Protein AF-A0A2C9W7N6-F1 (afdb_monomer)

InterPro domains:
  IPR000581 Dihydroxy-acid/6-phosphogluconate dehydratase, N-terminal [PF00920] (1-87)
  IPR020558 Dihydroxy-acid/6-phosphogluconate dehydratase, conserved site [PS00887] (166-177)
  IPR037237 IlvD/EDD, N-terminal domain [SSF143975] (1-112)
  IPR042096 Dihydroxy-acid dehydratase, C-terminal [G3DSA:3.50.30.80] (113-161)
  IPR042096 Dihydroxy-acid dehydratase, C-terminal [G3DSA:3.50.30.80] (162-229)
  IPR050165 Dihydroxy-acid dehydratase IlvD/Edd [PTHR21000] (1-165)
  IPR056740 Dihydroxy-acid/6-phosphogluconate dehydratase, C-terminal [PF24877] (99-158)
  IPR056740 Dihydroxy-acid/6-phosphogluconate dehydratase, C-terminal [PF24877] (163-241)

Sequence (243 aa):
MALGGSTNAVLHLIAIARSVGLELTVEDFQKVSDKVPFLADLKPSGKYVMEDLHKIGGTPVILRYILELGFLDGDCLTVTGKTLAENVQNCPPLDEGEDIIRPLENPIKETGHIQILRGNLAPEGSVAKITGKEGLYFSGPTLIFEGEEAMIAAISENPMNFKDCAMLTDGRFSGGSHGFVVGHVCPEAQDGDPIGLVRNGDIIRIDVRNRRIDVEVAEQEMEERRKNWT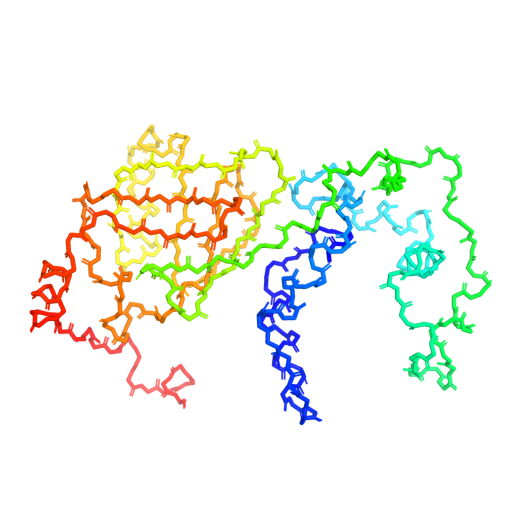PLPFKATSGVLYK

Solvent-accessible surface area (backbone atoms only — not comparable to full-atom values): 13960 Å² total; per-residue (Å²): 73,40,62,60,66,66,74,66,52,57,60,53,50,32,54,53,30,48,75,73,76,42,91,60,53,72,65,56,52,36,60,49,13,68,67,32,35,17,26,36,36,34,59,77,90,36,83,39,53,73,68,58,48,43,75,64,60,27,68,54,23,53,52,36,52,43,36,76,72,64,79,47,74,43,78,46,76,45,97,85,79,40,30,47,44,72,69,28,68,81,49,64,74,75,62,95,82,63,80,50,61,40,53,90,94,60,40,71,25,78,31,19,26,57,39,59,28,26,36,77,37,12,72,79,23,24,46,26,57,52,67,69,84,60,66,56,66,49,73,47,65,39,84,80,58,103,41,68,69,59,45,54,52,50,44,71,76,44,52,76,82,58,61,96,46,72,46,77,39,51,56,80,78,82,78,72,69,89,40,52,43,35,18,44,27,20,59,38,45,79,79,65,28,53,60,54,62,65,52,69,62,43,38,38,39,39,31,60,84,80,30,33,29,36,57,76,62,59,67,70,56,54,51,53,45,49,73,72,58,75,74,75,79,73,96,52,92,58,64,84,88,52,108

Organism: Manihot esculenta (NCBI:txid3983)

Nearest PDB structures (foldseek):
  5ze4-assembly1_A  TM=9.764E-01  e=5.977E-36  Arabidopsis thaliana
  5ym0-assembly1_A  TM=9.632E-01  e=5.977E-36  Arabidopsis thaliana
  8imu-assembly1_B  TM=9.708E-01  e=1.640E-35  Arabidopsis thaliana
  6ovt-assembly1_D  TM=9.277E-01  e=1.026E-24  Mycobacterium tuberculosis
  6ovt-assembly1_A  TM=9.157E-01  e=1.648E-23  Mycobacterium tuberculosis

Mean predicted aligned error: 4.11 Å

pLDDT: mean 94.13, std 5.93, range [56.28, 98.75]

Structure (mmCIF, N/CA/C/O backbone):
data_AF-A0A2C9W7N6-F1
#
_entry.id   AF-A0A2C9W7N6-F1
#
loop_
_atom_site.group_PDB
_atom_site.id
_atom_site.type_symbol
_atom_site.label_atom_id
_atom_site.label_alt_id
_atom_site.label_comp_id
_atom_site.label_asym_id
_atom_site.label_entity_id
_atom_site.label_seq_id
_atom_site.pdbx_PDB_ins_code
_atom_site.Cartn_x
_atom_site.Cartn_y
_atom_site.Cartn_z
_atom_site.occupancy
_atom_site.B_iso_or_equiv
_atom_site.auth_seq_id
_atom_site.auth_comp_id
_atom_site.auth_asym_id
_atom_site.auth_atom_id
_atom_site.pdbx_PDB_model_num
ATOM 1 N N . MET A 1 1 ? -6.645 1.372 6.725 1.00 95.62 1 MET A N 1
ATOM 2 C CA . MET A 1 1 ? -7.233 2.330 5.766 1.00 95.62 1 MET A CA 1
ATOM 3 C C . MET A 1 1 ? -7.513 3.664 6.441 1.00 95.62 1 MET A C 1
ATOM 5 O O . MET A 1 1 ? -6.730 4.576 6.220 1.00 95.62 1 MET A O 1
ATOM 9 N N . ALA A 1 2 ? -8.480 3.739 7.363 1.00 96.50 2 ALA A N 1
ATOM 10 C CA . ALA A 1 2 ? -8.862 4.971 8.072 1.00 96.50 2 ALA A CA 1
ATOM 11 C C . ALA A 1 2 ? -7.701 5.823 8.617 1.00 96.50 2 ALA A C 1
ATOM 13 O O . ALA A 1 2 ? -7.717 7.040 8.467 1.00 96.50 2 ALA A O 1
ATOM 14 N N . LEU A 1 3 ? -6.671 5.190 9.189 1.00 95.75 3 LEU A N 1
ATOM 15 C CA . LEU A 1 3 ? -5.548 5.890 9.824 1.00 95.75 3 LEU A CA 1
ATOM 16 C C . LEU A 1 3 ? -4.364 6.248 8.904 1.00 95.75 3 LEU A C 1
ATOM 18 O O . LEU A 1 3 ? -3.349 6.730 9.394 1.00 95.75 3 LEU A O 1
ATOM 22 N N . GLY A 1 4 ? -4.406 5.962 7.598 1.00 92.88 4 GLY A N 1
ATOM 23 C CA . GLY A 1 4 ? -3.277 6.327 6.722 1.00 92.88 4 GLY A CA 1
ATOM 24 C C . GLY A 1 4 ? -1.984 5.517 6.940 1.00 92.88 4 GLY A C 1
ATOM 25 O O . GLY A 1 4 ? -0.897 5.967 6.559 1.00 92.88 4 GLY A O 1
ATOM 26 N N . GLY A 1 5 ? -2.094 4.332 7.559 1.00 92.31 5 GLY A N 1
ATOM 27 C CA . GLY A 1 5 ? -0.974 3.494 8.016 1.00 92.31 5 GLY A CA 1
ATOM 28 C C . GLY A 1 5 ? 0.031 3.039 6.942 1.00 92.31 5 GLY A C 1
ATOM 29 O O . GLY A 1 5 ? -0.125 3.278 5.750 1.00 92.31 5 GLY A O 1
ATOM 30 N N . SER A 1 6 ? 1.107 2.375 7.359 1.00 92.62 6 SER A N 1
ATOM 31 C CA . SER A 1 6 ? 2.173 1.945 6.440 1.00 92.62 6 SER A CA 1
ATOM 32 C C . SER A 1 6 ? 1.716 0.867 5.445 1.00 92.62 6 SER A C 1
ATOM 34 O O . SER A 1 6 ? 0.940 -0.019 5.801 1.00 92.62 6 SER A O 1
ATOM 36 N N . THR A 1 7 ? 2.255 0.889 4.223 1.00 94.44 7 THR A N 1
ATOM 37 C CA . THR A 1 7 ? 2.086 -0.186 3.226 1.00 94.44 7 THR A CA 1
ATOM 38 C C . THR A 1 7 ? 2.689 -1.513 3.700 1.00 94.44 7 THR A C 1
ATOM 40 O O . THR A 1 7 ? 2.176 -2.572 3.346 1.00 94.44 7 THR A O 1
ATOM 43 N N . ASN A 1 8 ? 3.691 -1.481 4.592 1.00 94.06 8 ASN A N 1
ATOM 44 C CA . ASN A 1 8 ? 4.256 -2.681 5.228 1.00 94.06 8 ASN A CA 1
ATOM 45 C C . ASN A 1 8 ? 3.206 -3.501 6.001 1.00 94.06 8 ASN A C 1
ATOM 47 O O . ASN A 1 8 ? 3.382 -4.705 6.179 1.00 94.06 8 ASN A O 1
ATOM 51 N N . ALA A 1 9 ? 2.100 -2.884 6.435 1.00 96.31 9 ALA A N 1
ATOM 52 C CA . ALA A 1 9 ? 1.015 -3.605 7.095 1.00 96.31 9 ALA A CA 1
ATOM 53 C C . ALA A 1 9 ? 0.410 -4.697 6.198 1.00 96.31 9 ALA A C 1
ATOM 55 O O . ALA A 1 9 ? -0.021 -5.715 6.727 1.00 96.31 9 ALA A O 1
ATOM 56 N N . VAL A 1 10 ? 0.428 -4.525 4.868 1.00 97.38 10 VAL A N 1
ATOM 57 C CA . VAL A 1 10 ? -0.034 -5.548 3.915 1.00 97.38 10 VAL A CA 1
ATOM 58 C C . VAL A 1 10 ? 0.780 -6.832 4.081 1.00 97.38 10 VAL A C 1
ATOM 60 O O . VAL A 1 10 ? 0.210 -7.894 4.307 1.00 97.38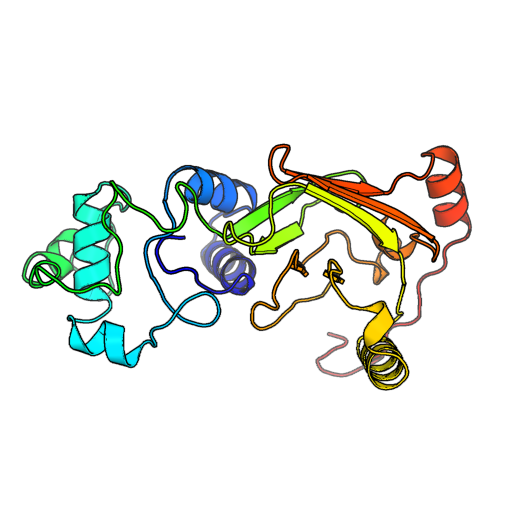 10 VAL A O 1
ATOM 63 N N . LEU A 1 11 ? 2.113 -6.728 4.079 1.00 96.88 11 LEU A N 1
ATOM 64 C CA . LEU A 1 11 ? 3.009 -7.878 4.246 1.00 96.88 11 LEU A CA 1
ATOM 65 C C . LEU A 1 11 ? 2.806 -8.563 5.599 1.00 96.88 11 LEU A C 1
ATOM 67 O O . LEU A 1 11 ? 2.657 -9.781 5.675 1.00 96.88 11 LEU A O 1
ATOM 71 N N . HIS A 1 12 ? 2.784 -7.774 6.676 1.00 98.25 12 HIS A N 1
ATOM 72 C CA . HIS A 1 12 ? 2.688 -8.317 8.028 1.00 98.25 12 HIS A CA 1
ATOM 73 C C . HIS A 1 12 ? 1.347 -9.002 8.286 1.00 98.25 12 HIS A C 1
ATOM 75 O O . HIS A 1 12 ? 1.322 -10.076 8.878 1.00 98.25 12 HIS A O 1
ATOM 81 N N . LEU A 1 13 ? 0.239 -8.422 7.827 1.00 98.50 13 LEU A N 1
ATOM 82 C CA . LEU A 1 13 ? -1.087 -9.001 8.035 1.00 98.50 13 LEU A CA 1
ATOM 83 C C . LEU A 1 13 ? -1.306 -10.261 7.191 1.00 98.50 13 LEU A C 1
ATOM 85 O O . LEU A 1 13 ? -1.904 -11.206 7.696 1.00 98.50 13 LEU A O 1
ATOM 89 N N . ILE A 1 14 ? -0.768 -10.328 5.966 1.00 98.31 14 ILE A N 1
ATOM 90 C CA . ILE A 1 14 ? -0.761 -11.574 5.180 1.00 98.31 14 ILE A CA 1
ATOM 91 C C . ILE A 1 14 ? 0.043 -12.653 5.919 1.00 98.31 14 ILE A C 1
ATOM 93 O O . ILE A 1 14 ? -0.444 -13.767 6.098 1.00 98.31 14 ILE A O 1
ATOM 97 N N . ALA A 1 15 ? 1.241 -12.325 6.417 1.00 98.44 15 ALA A N 1
ATOM 98 C CA . ALA A 1 15 ? 2.063 -13.269 7.175 1.00 98.44 15 ALA A CA 1
ATOM 99 C C . ALA A 1 15 ? 1.373 -13.759 8.465 1.00 98.44 15 ALA A C 1
ATOM 101 O O . ALA A 1 15 ? 1.430 -14.948 8.778 1.00 98.44 15 ALA A O 1
ATOM 102 N N . ILE A 1 16 ? 0.686 -12.867 9.190 1.00 98.75 16 ILE A N 1
ATOM 103 C CA . ILE A 1 16 ? -0.105 -13.216 10.381 1.00 98.75 16 ILE A CA 1
ATOM 104 C C . ILE A 1 16 ? -1.278 -14.126 10.009 1.00 98.75 16 ILE A C 1
ATOM 106 O O . ILE A 1 16 ? -1.468 -15.145 10.661 1.00 98.75 16 ILE A O 1
ATOM 110 N N . ALA A 1 17 ? -2.043 -13.809 8.960 1.00 98.62 17 ALA A N 1
ATOM 111 C CA . ALA A 1 17 ? -3.152 -14.656 8.520 1.00 98.62 17 ALA A CA 1
ATOM 112 C C . ALA A 1 17 ? -2.662 -16.072 8.178 1.00 98.62 17 ALA A C 1
ATOM 114 O O . ALA A 1 17 ? -3.201 -17.062 8.675 1.00 98.62 17 ALA A O 1
ATOM 115 N N . ARG A 1 18 ? -1.561 -16.169 7.423 1.00 98.38 18 ARG A N 1
ATOM 116 C CA . ARG A 1 18 ? -0.945 -17.449 7.055 1.00 98.38 18 ARG A CA 1
ATOM 117 C C . ARG A 1 18 ? -0.463 -18.245 8.267 1.00 98.38 18 ARG A C 1
ATOM 119 O O . ARG A 1 18 ? -0.616 -19.464 8.268 1.00 98.38 18 ARG A O 1
ATOM 126 N N . SER A 1 19 ? 0.083 -17.592 9.296 1.00 98.69 19 SER A N 1
ATOM 127 C CA . SER A 1 19 ? 0.586 -18.285 10.494 1.00 98.69 19 SER A CA 1
ATOM 128 C C . SER A 1 19 ? -0.518 -18.945 11.325 1.00 98.69 19 SER A C 1
ATOM 130 O O . SER A 1 19 ? -0.245 -19.906 12.042 1.00 98.69 19 SER A O 1
ATOM 132 N N . VAL A 1 20 ? -1.763 -18.481 11.182 1.00 98.44 20 VAL A N 1
ATOM 133 C CA . VAL A 1 20 ? -2.950 -19.064 11.825 1.00 98.44 20 VAL A CA 1
ATOM 134 C C . VAL A 1 20 ? -3.830 -19.865 10.855 1.00 98.44 20 VAL A C 1
ATOM 136 O O . VAL A 1 20 ? -4.962 -20.204 11.187 1.00 98.44 20 VAL A O 1
ATOM 139 N N . GLY A 1 21 ? -3.319 -20.189 9.661 1.00 98.31 21 GLY A N 1
ATOM 140 C CA . GLY A 1 21 ? -4.020 -21.020 8.676 1.00 98.31 21 GLY A CA 1
ATOM 141 C C . GLY A 1 21 ? -5.157 -20.317 7.929 1.00 98.31 21 GLY A C 1
ATOM 142 O O . GLY A 1 21 ? -5.994 -20.993 7.336 1.00 98.31 21 GLY A O 1
ATOM 143 N N . LEU A 1 22 ? -5.194 -18.983 7.946 1.00 98.56 22 LEU A N 1
ATOM 144 C CA . LEU A 1 22 ? -6.150 -18.178 7.191 1.00 98.56 22 LEU A CA 1
ATOM 145 C C . LEU A 1 22 ? -5.537 -17.675 5.881 1.00 98.56 22 LEU A C 1
ATOM 147 O O . LEU A 1 22 ? -4.333 -17.423 5.771 1.00 98.56 22 LEU A O 1
ATOM 151 N N . GLU A 1 23 ? -6.393 -17.504 4.881 1.00 98.38 23 GLU A N 1
ATOM 152 C CA . GLU A 1 23 ? -6.037 -16.851 3.629 1.00 98.38 23 GLU A CA 1
ATOM 153 C C . GLU A 1 23 ? -6.399 -15.367 3.705 1.00 98.38 23 GLU A C 1
ATOM 155 O O . GLU A 1 23 ? -7.521 -15.001 4.052 1.00 98.38 23 GLU A O 1
ATOM 160 N N . LEU A 1 24 ? -5.425 -14.516 3.394 1.00 98.50 24 LEU A N 1
ATOM 161 C CA . LEU A 1 24 ? -5.606 -13.083 3.220 1.00 98.5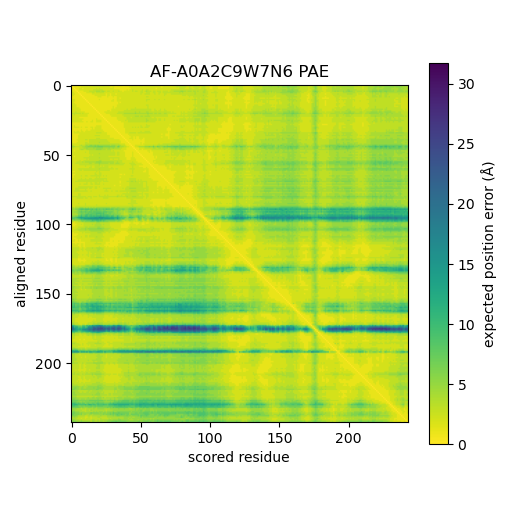0 24 LEU A CA 1
ATOM 162 C C . LEU A 1 24 ? -4.775 -12.670 2.010 1.00 98.50 24 LEU A C 1
ATOM 164 O O . LEU A 1 24 ? -3.567 -12.906 1.980 1.00 98.50 24 LEU A O 1
ATOM 168 N N . THR A 1 25 ? -5.420 -12.079 1.012 1.00 97.62 25 THR A N 1
ATOM 169 C CA . THR A 1 25 ? -4.790 -11.717 -0.262 1.00 97.62 25 THR A CA 1
ATOM 170 C C . THR A 1 25 ? -4.673 -10.205 -0.406 1.00 97.62 25 THR A C 1
ATOM 172 O O . THR A 1 25 ? -5.376 -9.451 0.266 1.00 97.62 25 THR A O 1
ATOM 175 N N . VAL A 1 26 ? -3.829 -9.734 -1.331 1.00 96.62 26 VAL A N 1
ATOM 176 C CA . VAL A 1 26 ? -3.771 -8.303 -1.685 1.00 96.62 26 VAL A CA 1
ATOM 177 C C . VAL A 1 26 ? -5.130 -7.772 -2.159 1.00 96.62 26 VAL A C 1
ATOM 179 O O . VAL A 1 26 ? -5.488 -6.639 -1.847 1.00 96.62 26 VAL A O 1
ATOM 182 N N . GLU A 1 27 ? -5.947 -8.603 -2.810 1.00 96.62 27 GLU A N 1
ATOM 183 C CA . GLU A 1 27 ? -7.292 -8.215 -3.251 1.00 96.62 27 GLU A CA 1
ATOM 184 C C . GLU A 1 27 ? -8.225 -7.915 -2.074 1.00 96.62 27 GLU A C 1
ATOM 186 O O . GLU A 1 27 ? -9.081 -7.037 -2.167 1.00 96.62 27 GLU A O 1
ATOM 191 N N . ASP A 1 28 ? -8.048 -8.585 -0.935 1.00 98.25 28 ASP A N 1
ATOM 192 C CA . ASP A 1 28 ? -8.839 -8.297 0.262 1.00 98.25 28 ASP A CA 1
ATOM 193 C C . ASP A 1 28 ? -8.495 -6.921 0.842 1.00 98.25 28 ASP A C 1
ATOM 195 O O . ASP A 1 28 ? -9.393 -6.186 1.258 1.00 98.25 28 ASP A O 1
ATOM 199 N N . PHE A 1 29 ? -7.226 -6.498 0.762 1.00 98.19 29 PHE A N 1
ATOM 200 C CA . PHE A 1 29 ? -6.848 -5.120 1.093 1.00 98.19 29 PHE A CA 1
ATOM 201 C C . PHE A 1 29 ? -7.500 -4.119 0.153 1.00 98.19 29 PHE A C 1
ATOM 203 O O . PHE A 1 29 ? -7.986 -3.096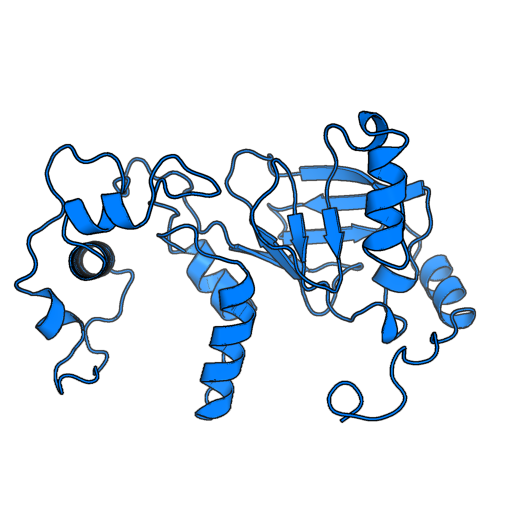 0.629 1.00 98.19 29 PHE A O 1
ATOM 210 N N . GLN A 1 30 ? -7.544 -4.397 -1.152 1.00 98.00 30 GLN A N 1
ATOM 211 C CA . GLN A 1 30 ? -8.196 -3.499 -2.100 1.00 98.00 30 GLN A CA 1
ATOM 212 C C . GLN A 1 30 ? -9.700 -3.389 -1.822 1.00 98.00 30 GLN A C 1
ATOM 214 O O . GLN A 1 30 ? -10.209 -2.277 -1.726 1.00 98.00 30 GLN A O 1
ATOM 219 N N . LYS A 1 31 ? -10.397 -4.510 -1.583 1.00 98.06 31 LYS A N 1
ATOM 220 C CA . LYS A 1 31 ? -11.830 -4.515 -1.224 1.00 98.06 31 LYS A CA 1
ATOM 221 C C . LYS A 1 31 ? -12.120 -3.679 0.023 1.00 98.06 31 LYS A C 1
ATOM 223 O O . LYS A 1 31 ? -13.148 -3.008 0.082 1.00 98.06 31 LYS A O 1
ATOM 228 N N . VAL A 1 32 ? -11.251 -3.740 1.034 1.00 98.31 32 VAL A N 1
ATOM 229 C CA . VAL A 1 32 ? -11.389 -2.928 2.254 1.00 98.31 32 VAL A CA 1
ATOM 230 C C . VAL A 1 32 ? -11.011 -1.469 1.985 1.00 98.31 32 VAL A C 1
ATOM 232 O O . VAL A 1 32 ? -11.673 -0.569 2.493 1.00 98.31 32 VAL A O 1
ATOM 235 N N . SER A 1 33 ? -9.987 -1.214 1.168 1.00 97.75 33 SER A N 1
ATOM 236 C CA . SER A 1 33 ? -9.580 0.138 0.764 1.00 97.75 33 SER A CA 1
ATOM 237 C C . SER A 1 33 ? -10.688 0.862 0.004 1.00 97.75 33 SER A C 1
ATOM 239 O O . SER A 1 33 ? -10.973 2.013 0.308 1.00 97.75 33 SER A O 1
ATOM 241 N N . ASP A 1 34 ? -11.379 0.179 -0.909 1.00 97.12 34 ASP A N 1
ATOM 242 C CA . ASP A 1 34 ? -12.482 0.745 -1.696 1.00 97.12 34 ASP A CA 1
ATOM 243 C C . ASP A 1 34 ? -13.679 1.166 -0.820 1.00 97.12 34 ASP A C 1
ATOM 245 O O . ASP A 1 34 ? -14.448 2.039 -1.209 1.00 97.12 34 ASP A O 1
ATOM 249 N N . LYS A 1 35 ? -13.840 0.556 0.363 1.00 97.38 35 LYS A N 1
ATOM 250 C CA . LYS A 1 35 ? -14.972 0.796 1.274 1.00 97.38 35 LYS A CA 1
ATOM 251 C C . LYS A 1 35 ? -14.660 1.761 2.409 1.00 97.38 35 LYS A C 1
ATOM 253 O O . LYS A 1 35 ? -15.561 2.446 2.876 1.00 97.38 35 LYS A O 1
ATOM 258 N N . VAL A 1 36 ? -13.425 1.754 2.909 1.00 97.88 36 VAL A N 1
ATOM 259 C CA . VAL A 1 36 ? -13.059 2.478 4.129 1.00 97.88 36 VAL A CA 1
ATOM 260 C C . VAL A 1 36 ? -12.319 3.764 3.759 1.00 97.88 36 VAL A C 1
ATOM 262 O O . VAL A 1 36 ? -11.174 3.673 3.303 1.00 97.88 36 VAL A O 1
ATOM 265 N N . PRO A 1 37 ? -12.907 4.948 4.000 1.00 96.94 37 PRO A N 1
ATOM 266 C CA . PRO A 1 37 ? -12.269 6.223 3.692 1.00 96.94 37 PRO A CA 1
ATOM 267 C C . PRO A 1 37 ? -11.000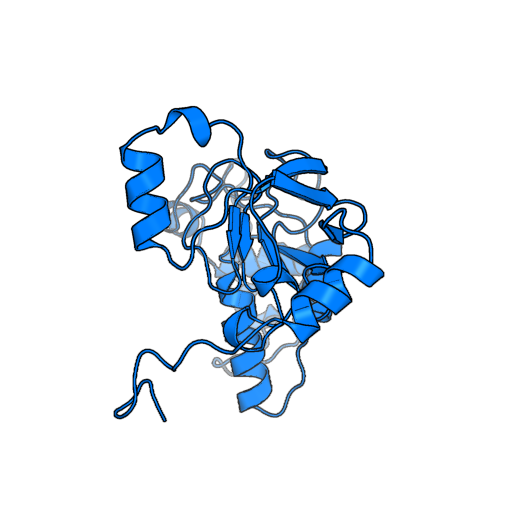 6.437 4.516 1.00 96.94 37 PRO A C 1
ATOM 269 O O . PRO A 1 37 ? -10.814 5.864 5.593 1.00 96.94 37 PRO A O 1
ATOM 272 N N . PHE A 1 38 ? -10.113 7.293 4.018 1.00 96.19 38 PHE A N 1
ATOM 273 C CA . PHE A 1 38 ? -8.963 7.786 4.765 1.00 96.19 38 PHE A CA 1
ATOM 274 C C . PHE A 1 38 ? -9.371 9.028 5.569 1.00 96.19 38 PHE A C 1
ATOM 276 O O . PHE A 1 38 ? -9.716 10.061 4.994 1.00 96.19 38 PHE A O 1
ATOM 283 N N . LEU A 1 39 ? -9.336 8.920 6.900 1.00 95.81 39 LEU A N 1
ATOM 284 C CA . LEU A 1 39 ? -9.913 9.910 7.815 1.00 95.81 39 LEU A CA 1
ATOM 285 C C . LEU A 1 39 ? -8.864 10.647 8.652 1.00 95.81 39 LEU A C 1
ATOM 287 O O . LEU A 1 39 ? -9.060 11.813 8.971 1.00 95.81 39 LEU A O 1
ATOM 291 N N . ALA A 1 40 ? -7.764 9.990 9.024 1.00 95.38 40 ALA A N 1
ATOM 292 C CA . ALA A 1 40 ? -6.839 10.549 10.007 1.00 95.38 40 ALA A CA 1
ATOM 293 C C . ALA A 1 40 ? -5.754 11.441 9.390 1.00 95.38 40 ALA A C 1
ATOM 295 O O . ALA A 1 40 ? -4.959 10.988 8.564 1.00 95.38 40 ALA A O 1
ATOM 296 N N . ASP A 1 41 ? -5.637 12.677 9.868 1.00 94.75 41 ASP A N 1
ATOM 297 C CA . ASP A 1 41 ? -4.604 13.635 9.467 1.00 94.75 41 ASP A CA 1
ATOM 298 C C . ASP A 1 41 ? -3.277 13.384 10.211 1.00 94.75 41 ASP A C 1
ATOM 300 O O . ASP A 1 41 ? -2.731 14.244 10.902 1.00 94.75 41 ASP A O 1
ATOM 304 N N . LEU A 1 42 ? -2.749 12.163 10.084 1.00 93.50 42 LEU A N 1
ATOM 305 C CA . LEU A 1 42 ? -1.526 11.713 10.751 1.00 93.50 42 LEU A CA 1
ATOM 306 C C . LEU A 1 42 ? -0.319 11.698 9.806 1.00 93.50 42 LEU A C 1
ATOM 308 O O . LEU A 1 42 ? -0.405 11.355 8.618 1.00 93.50 42 LEU A O 1
ATOM 312 N N . LYS A 1 43 ? 0.854 12.020 10.355 1.00 91.56 43 LYS A N 1
ATOM 313 C CA . LYS A 1 43 ? 2.145 11.874 9.672 1.00 91.56 43 LYS A CA 1
ATOM 314 C C . LYS A 1 43 ? 2.371 10.427 9.198 1.00 91.56 43 LYS A C 1
ATOM 316 O O . LYS A 1 43 ? 1.942 9.484 9.861 1.00 91.56 43 LYS A O 1
ATOM 321 N N . PRO A 1 44 ? 3.078 10.221 8.066 1.00 87.81 44 PRO A N 1
ATOM 322 C CA . PRO A 1 44 ? 3.861 11.216 7.318 1.00 87.81 44 PRO A CA 1
ATOM 323 C C . PRO A 1 44 ? 3.063 12.058 6.308 1.00 87.81 44 PRO A C 1
ATOM 325 O O . PRO A 1 44 ? 3.578 13.050 5.816 1.00 87.81 44 PRO A O 1
ATOM 328 N N . SER A 1 45 ? 1.826 11.675 5.984 1.00 83.19 45 SER A N 1
ATOM 329 C CA . SER A 1 45 ? 0.995 12.352 4.971 1.00 83.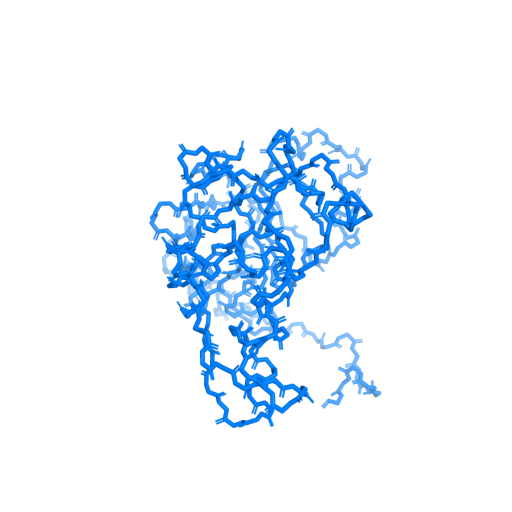19 45 SER A CA 1
ATOM 330 C C . SER A 1 45 ? 0.226 13.565 5.504 1.00 83.19 45 SER A C 1
ATOM 332 O O . SER A 1 45 ? -0.169 14.440 4.722 1.00 83.19 45 SER A O 1
ATOM 334 N N . GLY A 1 46 ? -0.003 13.570 6.815 1.00 89.06 46 GLY A N 1
ATOM 335 C CA . GLY A 1 46 ? -0.769 14.564 7.544 1.00 89.06 46 GLY A CA 1
ATOM 336 C C . GLY A 1 46 ? 0.041 15.371 8.556 1.00 89.06 46 GLY A C 1
ATOM 337 O O . GLY A 1 46 ? 1.275 15.337 8.566 1.00 89.06 46 GLY A O 1
ATOM 338 N N . LYS A 1 47 ? -0.671 16.108 9.407 1.00 93.69 47 LYS A N 1
ATOM 339 C CA . LYS A 1 47 ? -0.112 17.071 10.367 1.00 93.69 47 LYS A CA 1
ATOM 340 C C . LYS A 1 47 ? 0.267 16.448 11.716 1.00 93.69 47 LYS A C 1
ATOM 342 O O . LYS A 1 47 ? 1.349 16.745 12.232 1.00 93.69 47 LYS A O 1
ATOM 347 N N . TYR A 1 48 ? -0.603 15.607 12.269 1.00 96.31 48 TYR A N 1
ATOM 348 C CA . TYR A 1 48 ? -0.562 15.148 13.661 1.00 96.31 48 TYR A CA 1
ATOM 349 C C . TYR A 1 48 ? 0.300 13.901 13.874 1.00 96.31 48 TYR A C 1
ATOM 351 O O . TYR A 1 48 ? 0.677 13.199 12.929 1.00 96.31 48 TYR A O 1
ATOM 359 N N . VAL A 1 49 ? 0.629 13.615 15.134 1.00 96.56 49 VAL A N 1
ATOM 360 C CA . VAL A 1 49 ? 1.361 12.411 15.555 1.00 96.56 49 VAL A CA 1
ATOM 361 C C . VAL A 1 49 ? 0.528 11.545 16.502 1.00 96.56 49 VAL A C 1
ATOM 363 O O . VAL A 1 49 ? -0.536 11.936 16.971 1.00 96.56 49 VAL A O 1
ATOM 366 N N . MET A 1 50 ? 1.019 10.340 16.806 1.00 97.19 50 MET A N 1
ATOM 367 C CA . MET A 1 50 ? 0.312 9.389 17.676 1.00 97.19 50 MET A CA 1
ATOM 368 C C . MET A 1 50 ? 0.055 9.938 19.091 1.00 97.19 50 MET A C 1
ATOM 370 O O . MET A 1 50 ? -0.920 9.552 19.727 1.00 97.19 50 MET A O 1
ATOM 374 N N . GLU A 1 51 ? 0.902 10.848 19.582 1.00 97.38 51 GLU A N 1
ATOM 375 C CA . GLU A 1 51 ? 0.680 11.529 20.863 1.00 97.38 51 GLU A CA 1
ATOM 376 C C . GLU A 1 51 ? -0.585 12.399 20.836 1.00 97.38 51 GLU A C 1
ATOM 378 O O . GLU A 1 51 ? -1.343 12.411 21.802 1.00 97.38 51 GLU A O 1
ATOM 383 N N . ASP A 1 52 ? -0.852 13.084 19.724 1.00 96.06 52 ASP A N 1
ATOM 384 C CA . ASP A 1 52 ? -2.058 13.898 19.568 1.00 96.06 52 ASP A CA 1
ATOM 385 C C . ASP A 1 52 ? -3.302 13.002 19.528 1.00 96.06 52 ASP A C 1
ATOM 387 O O . ASP A 1 52 ? -4.279 13.264 20.226 1.00 96.06 52 ASP A O 1
ATOM 391 N N . LEU A 1 53 ? -3.218 11.871 18.814 1.00 94.81 53 LEU A N 1
ATOM 392 C CA . LEU A 1 53 ? -4.268 10.848 18.813 1.00 94.81 53 LEU A CA 1
ATOM 393 C C . LEU A 1 53 ? -4.506 10.272 20.219 1.00 94.81 53 LEU A C 1
ATOM 395 O O . LEU A 1 53 ? -5.638 9.976 20.591 1.00 94.81 53 LEU A O 1
ATOM 399 N N . HIS A 1 54 ? -3.454 10.118 21.025 1.00 95.38 54 HIS A N 1
ATOM 400 C CA . HIS A 1 54 ? -3.585 9.688 22.415 1.00 95.38 54 HIS A CA 1
ATOM 401 C C . HIS A 1 54 ? -4.318 10.724 23.280 1.00 95.38 54 HIS A C 1
ATOM 403 O O . HIS A 1 54 ? -5.154 10.336 24.095 1.00 95.38 54 HIS A O 1
ATOM 409 N N . LYS A 1 55 ? -4.054 12.023 23.079 1.00 94.38 55 LYS A N 1
ATOM 410 C CA . LYS A 1 55 ? -4.698 13.118 23.827 1.00 94.38 55 LYS A CA 1
ATOM 411 C C . LYS A 1 55 ? -6.212 13.185 23.610 1.00 94.38 55 LYS A C 1
ATOM 413 O O . LYS A 1 55 ? -6.910 13.547 24.547 1.00 94.38 55 LYS A O 1
ATOM 418 N N . ILE A 1 56 ? -6.705 12.770 22.441 1.00 93.06 56 ILE A N 1
ATOM 419 C CA . ILE A 1 56 ? -8.147 12.684 22.128 1.00 93.06 56 ILE A CA 1
ATOM 420 C C . ILE A 1 56 ? -8.773 11.316 22.481 1.00 93.06 56 ILE A C 1
ATOM 422 O O . ILE A 1 56 ? -9.815 10.938 21.956 1.00 93.06 56 ILE A O 1
ATOM 426 N N . GLY A 1 57 ? -8.117 10.526 23.341 1.00 92.44 57 GLY A N 1
ATOM 427 C CA . GLY A 1 57 ? -8.644 9.253 23.855 1.00 92.44 57 GLY A CA 1
ATOM 428 C C . GLY A 1 57 ? -8.035 7.986 23.244 1.00 92.44 57 GLY A C 1
ATOM 429 O O . GLY A 1 57 ? -8.341 6.873 23.681 1.00 92.44 57 GLY A O 1
ATOM 430 N N . GLY A 1 58 ? -7.107 8.119 22.296 1.00 94.62 58 GLY A N 1
ATOM 431 C CA . GLY A 1 58 ? -6.315 7.003 21.791 1.00 94.62 58 GLY A CA 1
ATOM 432 C C . GLY A 1 58 ? -7.061 6.065 20.840 1.00 94.62 58 GLY A C 1
ATOM 433 O O . GLY A 1 58 ? -8.191 6.301 20.418 1.00 94.62 58 GLY A O 1
ATOM 434 N N . THR A 1 59 ? -6.417 4.943 20.512 1.00 96.31 59 THR A N 1
ATOM 435 C CA . THR A 1 59 ? -6.960 3.923 19.600 1.00 96.31 59 THR A CA 1
ATOM 436 C C . THR A 1 59 ? -8.374 3.431 19.955 1.00 96.31 59 THR A C 1
ATOM 438 O O . THR A 1 59 ? -9.146 3.220 19.022 1.00 96.31 59 THR A O 1
ATOM 441 N N . PRO A 1 60 ? -8.768 3.246 21.234 1.00 96.06 60 PRO A N 1
ATOM 442 C CA . PRO A 1 60 ? -10.117 2.777 21.559 1.00 96.06 60 PRO A CA 1
ATOM 443 C C . PRO A 1 60 ? -11.238 3.700 21.064 1.00 96.06 60 PRO A C 1
ATOM 445 O O . PRO A 1 60 ? -12.238 3.201 20.553 1.00 96.06 60 PRO A O 1
ATOM 448 N N . VAL A 1 61 ? -11.053 5.023 21.137 1.00 94.50 61 VAL A N 1
ATOM 449 C CA . VAL A 1 61 ? -12.026 6.005 20.620 1.00 94.50 61 VAL A CA 1
ATOM 450 C C . VAL A 1 61 ? -12.144 5.901 19.098 1.00 94.50 61 VAL A C 1
ATOM 452 O O . VAL A 1 61 ? -13.246 5.898 18.556 1.00 94.50 61 VAL A O 1
ATOM 455 N N . ILE A 1 62 ? -11.021 5.696 18.404 1.00 94.56 62 ILE A N 1
ATOM 456 C CA . ILE A 1 62 ? -11.016 5.482 16.950 1.00 94.56 62 ILE A CA 1
ATOM 457 C C . ILE A 1 62 ? -11.757 4.199 16.572 1.00 94.56 62 ILE A C 1
ATOM 459 O O . ILE A 1 62 ? -12.553 4.192 15.637 1.00 94.56 62 ILE A O 1
ATOM 463 N N . LEU A 1 63 ? -11.494 3.101 17.284 1.00 96.56 63 LEU A N 1
ATOM 464 C CA . LEU A 1 63 ? -12.164 1.825 17.037 1.00 96.56 63 LEU A CA 1
ATOM 465 C C . LEU A 1 63 ? -13.669 1.939 17.277 1.00 96.56 63 LEU A C 1
ATOM 467 O O . LEU A 1 63 ? -14.436 1.433 16.462 1.00 96.56 63 LEU A O 1
ATOM 471 N N . ARG A 1 64 ? -14.083 2.642 18.341 1.00 95.94 64 ARG A N 1
ATOM 472 C CA . ARG A 1 64 ? -15.490 2.957 18.601 1.00 95.94 64 ARG A CA 1
ATOM 473 C C . ARG A 1 64 ? -16.111 3.706 17.423 1.00 95.94 64 ARG A C 1
ATOM 475 O O . ARG A 1 64 ? -17.126 3.265 16.902 1.00 95.94 64 ARG A O 1
ATOM 482 N N . TYR A 1 65 ? -15.474 4.784 16.973 1.00 95.12 65 TYR A N 1
ATOM 483 C CA . TYR A 1 65 ? -15.989 5.606 15.881 1.00 95.12 65 TYR A CA 1
ATOM 484 C C . TYR A 1 65 ? -16.126 4.821 14.568 1.00 95.12 65 TYR A C 1
ATOM 486 O O . TYR A 1 65 ? -17.177 4.823 13.937 1.00 95.12 65 TYR A O 1
ATOM 494 N N . ILE A 1 66 ? -15.091 4.074 14.172 1.00 95.62 66 ILE A N 1
ATOM 495 C CA . ILE A 1 66 ? -15.120 3.264 12.943 1.00 95.62 66 ILE A CA 1
ATOM 496 C C . ILE A 1 66 ? -16.171 2.139 13.040 1.00 95.62 66 ILE A C 1
ATOM 498 O O . ILE A 1 66 ? -16.791 1.790 12.032 1.00 95.62 66 ILE A O 1
ATOM 502 N N . LEU A 1 67 ? -16.388 1.580 14.237 1.00 96.50 67 LEU A N 1
ATOM 503 C CA . LEU A 1 67 ? -17.445 0.603 14.496 1.00 96.50 67 LEU A CA 1
ATOM 504 C C . LEU A 1 67 ? -18.843 1.226 14.358 1.00 96.50 67 LEU A C 1
ATOM 506 O O . LEU A 1 67 ? -19.694 0.634 13.702 1.00 96.50 67 LEU A O 1
ATOM 510 N N . GLU A 1 68 ? -19.072 2.422 14.909 1.00 94.94 68 GLU A N 1
ATOM 511 C CA . GLU A 1 68 ? -20.338 3.166 14.774 1.00 94.94 68 GLU A CA 1
ATOM 512 C C . GLU A 1 68 ? -20.652 3.519 13.309 1.00 94.94 68 GLU A C 1
ATOM 514 O O . GLU A 1 68 ? -21.813 3.504 12.906 1.00 94.94 68 GLU A O 1
ATOM 519 N N . LEU A 1 69 ? -19.621 3.752 12.487 1.00 94.75 69 LEU A N 1
ATOM 520 C CA . LEU A 1 69 ? -19.753 3.930 11.035 1.00 94.75 69 LEU A CA 1
ATOM 521 C C . LEU A 1 69 ? -20.018 2.619 10.264 1.00 94.75 69 LEU A C 1
ATOM 523 O O . LEU A 1 69 ? -20.249 2.656 9.057 1.00 94.75 69 LEU A O 1
ATOM 527 N N . GLY A 1 70 ? -19.973 1.459 10.927 1.00 96.62 70 GLY A N 1
ATOM 528 C CA . GLY A 1 70 ? -20.251 0.155 10.318 1.00 96.62 70 GLY A CA 1
ATOM 529 C C . GLY A 1 70 ? -19.093 -0.447 9.514 1.00 96.62 70 GLY A C 1
ATOM 530 O O . GLY A 1 70 ? -19.314 -1.342 8.700 1.00 96.62 70 GLY A O 1
ATOM 531 N N . PHE A 1 71 ? -17.856 0.019 9.718 1.00 96.94 71 PHE A N 1
ATOM 532 C CA . PHE A 1 71 ? -16.674 -0.489 9.001 1.00 96.94 71 PHE A CA 1
ATOM 533 C C . PHE A 1 71 ? -15.905 -1.589 9.749 1.00 96.94 71 PHE A C 1
ATOM 535 O O . PHE A 1 71 ? -14.926 -2.119 9.219 1.00 96.94 71 PHE A O 1
ATOM 542 N N . LEU A 1 72 ? -16.315 -1.924 10.973 1.00 97.06 72 LEU A N 1
ATOM 543 C CA . LEU A 1 72 ? -15.733 -2.994 11.782 1.00 97.06 72 LEU A CA 1
ATOM 544 C C . LEU A 1 72 ? -16.809 -3.994 12.193 1.00 97.06 72 LEU A C 1
ATOM 546 O O . LEU A 1 72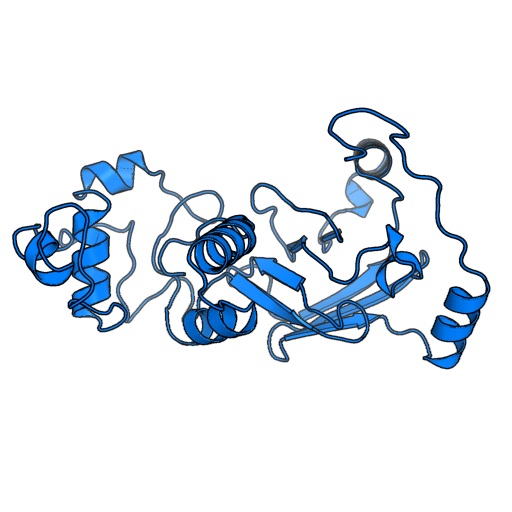 ? -17.961 -3.627 12.404 1.00 97.06 72 LEU A O 1
ATOM 550 N N . ASP A 1 73 ? -16.402 -5.251 12.341 1.00 97.94 73 ASP A N 1
ATOM 551 C CA . ASP A 1 73 ? -17.232 -6.290 12.936 1.00 97.94 73 ASP A CA 1
ATOM 552 C C . ASP A 1 73 ? -17.054 -6.261 14.463 1.00 97.94 73 ASP A C 1
ATOM 554 O O . ASP A 1 73 ? -15.976 -6.552 14.995 1.00 97.94 73 ASP A O 1
ATOM 558 N N . GLY A 1 74 ? -18.114 -5.854 15.161 1.00 98.12 74 GLY A N 1
ATOM 559 C CA . GLY A 1 74 ? -18.129 -5.713 16.613 1.00 98.12 74 GLY A CA 1
ATOM 560 C C . GLY A 1 74 ? -18.076 -7.035 17.376 1.00 98.12 74 GLY A C 1
ATOM 561 O O . GLY A 1 74 ? -17.677 -7.021 18.542 1.00 98.12 74 GLY A O 1
ATOM 562 N N . ASP A 1 75 ? -18.408 -8.158 16.736 1.00 98.50 75 ASP A N 1
ATOM 563 C CA . ASP A 1 75 ? -18.533 -9.471 17.381 1.00 98.50 75 ASP A CA 1
ATOM 564 C C . ASP A 1 75 ? -17.187 -10.202 17.497 1.00 98.50 75 ASP A C 1
ATOM 566 O O . ASP A 1 75 ? -17.081 -11.251 18.138 1.00 98.50 75 ASP A O 1
ATOM 570 N N . CYS A 1 76 ? -16.119 -9.626 16.935 1.00 98.31 76 CYS A N 1
ATOM 571 C CA . CYS A 1 76 ? -14.772 -10.178 17.010 1.00 98.31 76 CYS A CA 1
ATOM 572 C C . CYS A 1 76 ? -14.301 -10.309 18.466 1.00 98.31 76 CYS A C 1
ATOM 574 O O . CYS A 1 76 ? -14.174 -9.314 19.183 1.00 98.31 76 CYS A O 1
ATOM 576 N N . LEU A 1 77 ? -13.989 -11.536 18.893 1.00 98.50 77 LEU A N 1
ATOM 577 C CA . LEU A 1 77 ? -13.437 -11.814 20.217 1.00 98.50 77 LEU A CA 1
ATOM 578 C C . LEU A 1 77 ? -12.042 -11.192 20.370 1.00 98.50 77 LEU A C 1
ATOM 580 O O . LEU A 1 77 ? -11.225 -11.236 19.448 1.00 98.50 77 LEU A O 1
ATOM 584 N N . THR A 1 78 ? -11.745 -10.658 21.553 1.00 98.56 78 THR A N 1
ATOM 585 C CA . THR A 1 78 ? -10.428 -10.095 21.871 1.00 98.56 78 THR A CA 1
ATOM 586 C C . THR A 1 78 ? -9.764 -10.814 23.045 1.00 98.56 78 THR A C 1
ATOM 588 O O . THR A 1 78 ? -10.352 -11.658 23.724 1.00 98.56 78 THR A O 1
ATOM 591 N N . VAL A 1 79 ? -8.513 -10.443 23.325 1.00 98.12 79 VAL A N 1
ATOM 592 C CA . VAL A 1 79 ? -7.721 -10.985 24.441 1.00 98.12 79 VAL A CA 1
ATOM 593 C C . VAL A 1 79 ? -8.315 -10.705 25.827 1.00 98.12 79 VAL A C 1
ATOM 595 O O . VAL A 1 79 ? -7.884 -11.315 26.800 1.00 98.12 79 VAL A O 1
ATOM 598 N N . THR A 1 80 ? -9.298 -9.807 25.946 1.00 98.06 80 THR A N 1
ATOM 599 C CA . THR A 1 80 ? -9.988 -9.534 27.219 1.00 98.06 80 THR A CA 1
ATOM 600 C C . THR A 1 80 ? -11.070 -10.567 27.545 1.00 98.06 80 THR A C 1
ATOM 602 O O . THR A 1 80 ? -11.668 -10.503 28.619 1.00 98.06 80 THR A O 1
ATOM 605 N N . GLY A 1 81 ? -11.347 -11.500 26.626 1.00 98.25 81 GLY A N 1
ATOM 606 C CA . GLY A 1 81 ? -12.469 -12.436 26.718 1.00 98.25 81 GLY A CA 1
ATOM 607 C C . GLY A 1 81 ? -13.822 -11.819 26.348 1.00 98.25 81 GLY A C 1
ATOM 608 O O . GLY A 1 81 ? -14.844 -12.474 26.522 1.00 98.25 81 GLY A O 1
ATOM 609 N N . LYS A 1 82 ? -13.825 -10.578 25.848 1.00 98.50 82 LYS A N 1
ATOM 610 C CA . LYS A 1 82 ? -15.003 -9.826 25.391 1.00 98.50 82 LYS A CA 1
ATOM 611 C C . LYS A 1 82 ? -14.921 -9.538 23.895 1.00 98.50 82 LYS A C 1
ATOM 613 O O . LYS A 1 82 ? -13.824 -9.559 23.327 1.00 98.50 82 LYS A O 1
ATOM 618 N N . THR A 1 83 ? -16.046 -9.216 23.268 1.00 98.69 83 THR A N 1
ATOM 619 C CA . THR A 1 83 ? -16.081 -8.774 21.866 1.00 98.69 83 THR A CA 1
ATOM 620 C C . THR A 1 83 ? -15.479 -7.374 21.697 1.00 98.69 83 THR A C 1
ATOM 622 O O . THR A 1 83 ? -15.286 -6.628 22.665 1.00 98.69 83 THR A O 1
ATOM 625 N N . LEU A 1 84 ? -15.143 -6.986 20.465 1.00 98.31 84 LEU A N 1
ATOM 626 C CA . LEU A 1 84 ? -14.648 -5.644 20.161 1.00 98.31 84 LEU A CA 1
ATOM 627 C C . LEU A 1 84 ? -15.657 -4.576 20.606 1.00 98.31 84 LEU A C 1
ATOM 629 O O . LEU A 1 84 ? -15.261 -3.624 21.281 1.00 98.31 84 LEU A O 1
ATOM 633 N N . ALA A 1 85 ? -16.944 -4.772 20.303 1.00 98.25 85 ALA A N 1
ATOM 634 C CA . ALA A 1 85 ? -18.019 -3.865 20.696 1.00 98.25 85 ALA A CA 1
ATOM 635 C C . ALA A 1 85 ? -18.108 -3.703 22.222 1.00 98.25 85 ALA A C 1
ATOM 637 O O . ALA A 1 85 ? -18.149 -2.582 22.730 1.00 98.25 85 ALA A O 1
ATOM 638 N N . GLU A 1 86 ? -18.040 -4.806 22.973 1.00 98.25 86 GLU A N 1
ATOM 639 C CA . GLU A 1 86 ? -18.056 -4.775 24.440 1.00 98.25 86 GLU A CA 1
ATOM 640 C C . GLU A 1 86 ? -16.850 -4.037 25.037 1.00 98.25 86 GLU A C 1
ATOM 642 O O . GLU A 1 86 ? -16.961 -3.431 26.108 1.00 98.25 86 GLU A O 1
ATOM 647 N N . ASN A 1 87 ? -15.689 -4.088 24.378 1.00 98.06 87 ASN A N 1
ATOM 648 C CA . ASN A 1 87 ? -14.487 -3.402 24.848 1.00 98.06 87 ASN A CA 1
ATOM 649 C C . ASN A 1 87 ? -14.556 -1.886 24.628 1.00 98.06 87 ASN A C 1
ATOM 651 O O . ASN A 1 87 ? -14.071 -1.137 25.475 1.00 98.06 87 ASN A O 1
ATOM 655 N N . VAL A 1 88 ? -15.165 -1.431 23.529 1.00 97.19 88 VAL A N 1
ATOM 656 C CA . VAL A 1 88 ? -15.217 -0.000 23.179 1.00 97.19 88 VAL A CA 1
ATOM 657 C C . VAL A 1 88 ? -16.485 0.717 23.654 1.00 97.19 88 VAL A C 1
ATOM 659 O O . VAL A 1 88 ? -16.532 1.943 23.608 1.00 97.19 88 VAL A O 1
ATOM 662 N N . GLN A 1 89 ? -17.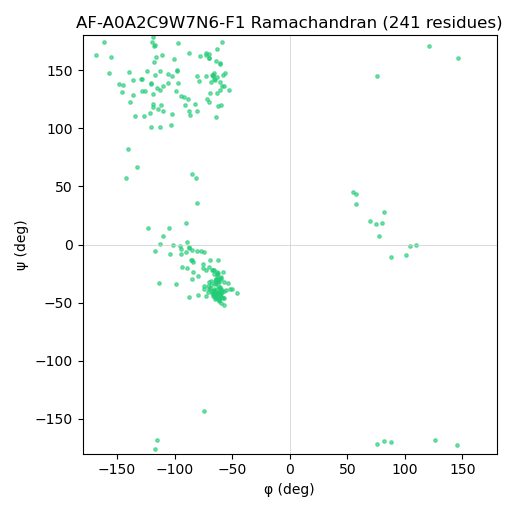487 -0.010 24.168 1.00 95.19 89 GLN A N 1
ATOM 663 C CA . GLN A 1 89 ? -18.794 0.547 24.563 1.00 95.19 89 GLN A CA 1
ATOM 664 C C . GLN A 1 89 ? -18.715 1.738 25.539 1.00 95.19 89 GLN A C 1
ATOM 666 O O . GLN A 1 89 ? -19.547 2.639 25.484 1.00 95.19 89 GLN A O 1
ATOM 671 N N . ASN A 1 90 ? -17.712 1.748 26.427 1.00 90.88 90 ASN A N 1
ATOM 672 C CA . ASN A 1 90 ? -17.546 2.768 27.469 1.00 90.88 90 ASN A CA 1
ATOM 673 C C . ASN A 1 90 ? -16.482 3.822 27.125 1.00 90.88 90 ASN A C 1
ATOM 675 O O . ASN A 1 90 ? -16.234 4.716 27.933 1.00 90.88 90 ASN A O 1
ATOM 679 N N . CYS A 1 91 ? -15.817 3.719 25.970 1.00 92.31 91 CYS A N 1
ATOM 680 C CA . CYS A 1 91 ? -14.902 4.765 25.512 1.00 92.31 91 CYS A CA 1
ATOM 681 C C . CYS A 1 91 ? -15.707 6.030 25.210 1.00 92.31 91 CYS A C 1
ATOM 683 O O . CYS A 1 91 ? -16.807 5.889 24.694 1.00 92.31 91 CYS A O 1
ATOM 685 N N . PRO A 1 92 ? -15.223 7.247 25.494 1.00 89.69 92 PRO A N 1
ATOM 686 C CA . PRO A 1 92 ? -15.931 8.458 25.079 1.00 89.69 92 PRO A CA 1
ATOM 687 C C . PRO A 1 92 ? -16.076 8.518 23.542 1.00 89.69 92 PRO A C 1
ATOM 689 O O . PRO A 1 92 ? -15.306 7.859 22.834 1.00 89.69 92 PRO A O 1
ATOM 692 N N . PRO A 1 93 ? -17.067 9.258 23.010 1.00 88.56 93 PRO A N 1
ATOM 693 C CA . PRO A 1 93 ? -17.087 9.596 21.588 1.00 88.56 93 PRO A CA 1
ATOM 694 C C . PRO A 1 93 ? -15.866 10.460 21.225 1.00 88.56 93 PRO A C 1
ATOM 696 O O . PRO A 1 93 ? -15.175 10.961 22.111 1.00 88.56 93 PRO A O 1
ATOM 699 N N . LEU A 1 94 ? -15.608 10.641 19.927 1.00 88.38 94 LEU A N 1
ATOM 700 C CA . LEU A 1 94 ? -14.644 11.648 19.469 1.00 88.38 94 LEU A CA 1
ATOM 701 C C . LEU A 1 94 ? -15.081 13.039 19.945 1.00 88.38 94 LEU A C 1
ATOM 703 O O . LEU A 1 94 ? -16.264 13.376 19.865 1.00 88.38 94 LEU A O 1
ATOM 707 N N . ASP A 1 95 ? -14.127 13.824 20.442 1.00 86.50 95 ASP A N 1
ATOM 708 C CA . ASP A 1 95 ? -14.386 15.163 20.966 1.00 86.50 95 ASP A CA 1
ATOM 709 C C . ASP A 1 95 ? -14.914 16.093 19.863 1.00 86.50 95 ASP A C 1
ATOM 711 O O . ASP A 1 95 ? -14.322 16.220 18.790 1.00 86.50 95 ASP A O 1
ATOM 715 N N . GLU A 1 96 ? -16.013 16.801 20.132 1.00 78.56 96 GLU A N 1
ATOM 716 C CA . GLU A 1 96 ? -16.546 17.797 19.201 1.00 78.56 96 GLU A CA 1
ATOM 717 C C . GLU A 1 96 ? -15.534 18.944 19.019 1.00 78.56 96 GLU A C 1
ATOM 719 O O . GLU A 1 96 ? -15.310 19.752 19.920 1.00 78.56 96 GLU A O 1
ATOM 724 N N . GLY A 1 97 ? -14.914 19.019 17.837 1.00 81.00 97 GLY A N 1
ATOM 725 C CA . GLY A 1 97 ? -13.962 20.073 17.473 1.00 81.00 97 GLY A CA 1
ATOM 726 C C . GLY A 1 97 ? -12.503 19.630 17.359 1.00 81.00 97 GLY A C 1
ATOM 727 O O . GLY A 1 97 ? -11.661 20.461 17.012 1.00 81.00 97 GLY A O 1
ATOM 728 N N . GLU A 1 98 ? -12.190 18.354 17.603 1.00 91.06 98 GLU A N 1
ATOM 729 C CA . GLU A 1 98 ? -10.910 17.792 17.164 1.00 91.06 98 GLU A CA 1
ATOM 730 C C . GLU A 1 98 ? -10.831 17.756 15.625 1.00 91.06 98 GLU A C 1
ATOM 732 O O . GLU A 1 98 ? -11.845 17.643 14.935 1.00 91.06 98 GLU A O 1
ATOM 737 N N . ASP A 1 99 ? -9.632 17.918 15.068 1.00 93.19 99 ASP A N 1
ATOM 738 C CA . ASP A 1 99 ? -9.386 17.945 13.620 1.00 93.19 99 ASP A CA 1
ATOM 739 C C . ASP A 1 99 ? -8.371 16.877 13.166 1.00 93.19 99 ASP A C 1
ATOM 741 O O . ASP A 1 99 ? -7.870 16.927 12.037 1.00 93.19 99 ASP A O 1
ATOM 745 N N . ILE A 1 100 ? -8.081 15.904 14.036 1.00 95.94 100 ILE A N 1
ATOM 746 C CA . ILE A 1 100 ? -7.192 14.767 13.787 1.00 95.94 100 ILE A CA 1
ATOM 747 C C . ILE A 1 100 ? -7.931 13.704 12.975 1.00 95.94 100 ILE A C 1
ATOM 749 O O . ILE A 1 100 ? -7.351 13.156 12.035 1.00 95.94 100 ILE A O 1
ATOM 753 N N . ILE A 1 101 ? -9.186 13.399 13.309 1.00 96.06 101 ILE A N 1
ATOM 754 C CA . ILE A 1 101 ? -10.015 12.420 12.604 1.00 96.06 101 ILE A CA 1
ATOM 755 C C . ILE A 1 101 ? -11.126 13.151 11.862 1.00 96.06 101 ILE A C 1
ATOM 757 O O . ILE A 1 101 ? -12.008 13.780 12.431 1.00 96.06 101 ILE A O 1
ATOM 761 N N . ARG A 1 102 ? -11.095 13.074 10.534 1.00 94.00 102 ARG A N 1
ATOM 762 C CA . ARG A 1 102 ? -12.132 13.693 9.717 1.00 94.00 102 ARG A CA 1
ATOM 763 C C . ARG A 1 102 ? -13.457 12.929 9.804 1.00 94.00 102 ARG A C 1
ATOM 765 O O . ARG A 1 102 ? -13.437 11.695 9.834 1.00 94.00 102 ARG A O 1
ATOM 772 N N . PRO A 1 103 ? -14.596 13.643 9.761 1.00 93.62 103 PRO A N 1
ATOM 773 C CA . PRO A 1 103 ? -15.902 13.012 9.670 1.00 93.62 103 PRO A CA 1
ATOM 774 C C . PRO A 1 103 ? -16.120 12.379 8.287 1.00 93.62 103 PRO A C 1
ATOM 776 O O . PRO A 1 103 ? -15.457 12.748 7.310 1.00 93.62 103 PRO A O 1
ATOM 779 N N . LEU A 1 104 ? -17.068 11.441 8.192 1.00 93.56 104 LEU A N 1
ATOM 780 C CA . LEU A 1 104 ? -17.366 10.697 6.960 1.00 93.56 104 LEU A CA 1
ATOM 781 C C . LEU A 1 104 ? -17.818 11.607 5.807 1.00 93.56 104 LEU A C 1
ATOM 783 O O . LEU A 1 104 ? -17.582 11.286 4.646 1.00 93.56 104 LEU A O 1
ATOM 787 N N . GLU A 1 105 ? -18.436 12.745 6.116 1.00 94.50 105 GLU A N 1
ATOM 788 C CA . GLU A 1 105 ? -18.905 13.733 5.141 1.00 94.50 105 GLU A CA 1
ATOM 789 C C . GLU A 1 105 ? -17.764 14.569 4.543 1.00 94.50 105 GLU A C 1
ATOM 791 O O . GLU A 1 105 ? -17.953 15.227 3.521 1.00 94.50 105 GLU A O 1
ATOM 796 N N . ASN A 1 106 ? -16.587 14.578 5.176 1.00 94.38 106 ASN A N 1
ATOM 797 C CA . ASN A 1 106 ? -15.431 15.356 4.731 1.00 94.38 106 ASN A CA 1
ATOM 798 C C . ASN A 1 106 ? -14.106 14.593 4.935 1.00 94.38 106 ASN A C 1
ATOM 800 O O . ASN A 1 106 ? -13.217 15.091 5.641 1.00 94.38 106 ASN A O 1
ATOM 804 N N . PRO A 1 107 ? -13.962 13.387 4.351 1.00 95.25 107 PRO A N 1
ATOM 805 C CA . PRO A 1 107 ? -12.778 12.562 4.526 1.00 95.25 107 PRO A CA 1
ATOM 806 C C . PRO A 1 107 ? -11.579 13.186 3.802 1.00 95.25 107 PRO A C 1
ATOM 808 O O . PRO A 1 107 ? -11.730 13.967 2.864 1.00 95.25 107 PRO A O 1
ATOM 811 N N . ILE A 1 108 ? -10.360 12.795 4.181 1.00 93.62 108 ILE A N 1
ATOM 812 C CA . ILE A 1 108 ? -9.155 13.196 3.432 1.00 93.62 108 ILE A CA 1
ATOM 813 C C . ILE A 1 108 ? -9.180 12.565 2.033 1.00 93.62 108 ILE A C 1
ATOM 815 O O . ILE A 1 108 ? -8.788 13.195 1.051 1.00 93.62 108 ILE A O 1
ATOM 819 N N . LYS A 1 109 ? -9.656 11.318 1.948 1.00 93.69 109 LYS A N 1
ATOM 820 C CA . LYS A 1 109 ? -9.932 10.604 0.699 1.00 93.69 109 LYS A CA 1
ATOM 821 C C . LYS A 1 109 ? -11.113 9.659 0.913 1.00 93.69 109 LYS A C 1
ATOM 823 O O . LYS A 1 109 ? -11.174 8.974 1.932 1.00 93.69 109 LYS A O 1
ATOM 828 N N . GLU A 1 110 ? -12.020 9.601 -0.059 1.00 94.81 110 GLU A N 1
ATOM 829 C CA . GLU A 1 110 ? -13.240 8.772 -0.006 1.00 94.81 110 GLU A CA 1
ATOM 830 C C . GLU A 1 110 ? -12.948 7.267 0.095 1.00 94.81 110 GLU A C 1
ATOM 832 O O . GLU A 1 110 ? -13.746 6.507 0.631 1.00 94.81 110 GLU A O 1
ATOM 837 N N . THR A 1 111 ? -11.771 6.840 -0.364 1.00 95.38 111 THR A N 1
ATOM 838 C CA . THR A 1 111 ? -11.260 5.475 -0.220 1.00 95.38 111 THR A CA 1
ATOM 839 C C . THR A 1 111 ? -9.986 5.466 0.621 1.00 95.38 111 THR A C 1
ATOM 841 O O . THR A 1 111 ? -9.359 6.498 0.879 1.00 95.38 111 THR A O 1
ATOM 844 N N . GLY A 1 112 ? -9.516 4.276 0.968 1.00 95.38 112 GLY A N 1
ATOM 845 C CA . GLY A 1 112 ? -8.225 4.070 1.594 1.00 95.38 112 GLY A CA 1
ATOM 846 C C . GLY A 1 112 ? -7.060 4.545 0.719 1.00 95.38 112 GLY A C 1
ATOM 847 O O . GLY A 1 112 ? -7.118 4.632 -0.520 1.00 95.38 112 GLY A O 1
ATOM 848 N N . HIS A 1 113 ? -5.956 4.869 1.391 1.00 92.94 113 HIS A N 1
ATOM 849 C CA . HIS A 1 113 ? -4.727 5.329 0.749 1.00 92.94 113 HIS A CA 1
ATOM 850 C C . HIS A 1 113 ? -3.894 4.184 0.163 1.00 92.94 113 HIS A C 1
ATOM 852 O O . HIS A 1 113 ? -3.161 4.407 -0.792 1.00 92.94 113 HIS A O 1
ATOM 858 N N . ILE A 1 114 ? -3.994 2.970 0.714 1.00 95.31 114 ILE A N 1
ATOM 859 C CA . ILE A 1 114 ? -3.340 1.785 0.142 1.00 95.31 114 ILE A CA 1
ATOM 860 C C . ILE A 1 114 ? -4.083 1.410 -1.134 1.00 95.31 114 ILE A C 1
ATOM 862 O O . ILE A 1 114 ? -5.295 1.209 -1.106 1.00 95.31 114 ILE A O 1
ATOM 866 N N . GLN A 1 115 ? -3.361 1.319 -2.240 1.00 96.12 115 GLN A N 1
ATOM 867 C CA . GLN A 1 115 ? -3.892 0.887 -3.524 1.00 96.12 115 GLN A CA 1
ATOM 868 C C . GLN A 1 115 ? -3.047 -0.272 -4.034 1.00 96.12 115 GLN A C 1
ATOM 870 O O . GLN A 1 115 ? -1.818 -0.209 -4.006 1.00 96.12 115 GLN A O 1
ATOM 875 N N . ILE A 1 116 ? -3.716 -1.325 -4.476 1.00 97.88 116 ILE A N 1
ATOM 876 C CA . ILE A 1 116 ? -3.106 -2.457 -5.153 1.00 97.88 116 ILE A CA 1
ATOM 877 C C . ILE A 1 116 ? -3.124 -2.154 -6.643 1.00 97.88 116 ILE A C 1
ATOM 879 O O . ILE A 1 116 ? -4.193 -1.935 -7.215 1.00 97.88 116 ILE A O 1
ATOM 883 N N . LEU A 1 117 ? -1.946 -2.111 -7.262 1.00 97.94 117 LEU A N 1
ATOM 884 C CA . LEU A 1 117 ? -1.805 -1.896 -8.701 1.00 97.94 117 LEU A CA 1
ATOM 885 C C . LEU A 1 117 ? -1.326 -3.192 -9.356 1.00 97.94 117 LEU A C 1
ATOM 887 O O . LEU A 1 117 ? -0.426 -3.855 -8.838 1.00 97.94 117 LEU A O 1
ATOM 891 N N . ARG A 1 118 ? -1.920 -3.542 -10.497 1.00 97.38 118 ARG A N 1
ATOM 892 C CA . ARG A 1 118 ? -1.491 -4.649 -11.369 1.00 97.38 118 ARG A CA 1
ATOM 893 C C . ARG A 1 118 ? -1.063 -4.109 -12.724 1.00 97.38 118 ARG A C 1
ATOM 895 O O . ARG A 1 118 ? -1.090 -2.914 -12.931 1.00 97.38 118 ARG A O 1
ATOM 902 N N . GLY A 1 119 ? -0.720 -4.951 -13.680 1.00 97.19 119 GLY A N 1
ATOM 903 C CA . GLY A 1 119 ? -0.446 -4.535 -15.055 1.00 97.19 119 GLY A CA 1
ATOM 904 C C . GLY A 1 119 ? 0.654 -5.392 -15.640 1.00 97.19 119 GLY A C 1
ATOM 905 O O . GLY A 1 119 ? 1.059 -6.369 -15.011 1.00 97.19 119 GLY A O 1
ATOM 906 N N . ASN A 1 120 ? 1.134 -5.055 -16.834 1.00 97.19 120 ASN A N 1
ATOM 907 C CA . ASN A 1 120 ? 2.205 -5.847 -17.440 1.00 97.19 120 ASN A CA 1
ATOM 908 C C . ASN A 1 120 ? 3.527 -5.736 -16.657 1.00 97.19 120 ASN A C 1
ATOM 910 O O . ASN A 1 120 ? 4.340 -6.650 -16.731 1.00 97.19 120 ASN A O 1
ATOM 914 N N . LEU A 1 121 ? 3.716 -4.672 -15.865 1.00 97.50 121 LEU A N 1
ATOM 915 C CA . LEU A 1 121 ? 4.909 -4.486 -15.045 1.00 97.50 121 LEU A CA 1
ATOM 916 C C . LEU A 1 121 ? 4.815 -5.197 -13.685 1.00 97.50 121 LEU A C 1
ATOM 918 O O . LEU A 1 121 ? 5.834 -5.601 -13.137 1.00 97.50 121 LEU A O 1
ATOM 922 N N . ALA A 1 122 ? 3.601 -5.353 -13.148 1.00 97.62 122 ALA A N 1
ATOM 923 C CA . ALA A 1 122 ? 3.335 -5.975 -11.849 1.00 97.62 122 ALA A CA 1
ATOM 924 C C . ALA A 1 122 ? 2.185 -6.997 -11.957 1.00 97.62 122 ALA A C 1
ATOM 926 O O . ALA A 1 122 ? 1.086 -6.751 -11.440 1.00 97.62 122 ALA A O 1
ATOM 927 N N . PRO A 1 123 ? 2.369 -8.119 -12.676 1.00 96.06 123 PRO A N 1
ATOM 928 C CA . PRO A 1 123 ? 1.275 -9.047 -12.954 1.00 96.06 123 PRO A CA 1
ATOM 929 C C . PRO A 1 123 ? 0.731 -9.716 -11.683 1.00 96.06 123 PRO A C 1
ATOM 931 O O . PRO A 1 123 ? -0.481 -9.926 -11.576 1.00 96.06 123 PRO A O 1
ATOM 934 N N . GLU A 1 124 ? 1.581 -9.967 -10.681 1.00 95.56 124 GLU A N 1
ATOM 935 C CA . GLU A 1 124 ? 1.170 -10.532 -9.387 1.00 95.56 124 GLU A CA 1
ATOM 936 C C . GLU A 1 124 ? 0.701 -9.474 -8.383 1.00 95.56 124 GLU A C 1
ATOM 938 O O . GLU A 1 124 ? -0.026 -9.794 -7.438 1.00 95.56 124 GLU A O 1
ATOM 943 N N . GLY A 1 125 ? 0.971 -8.205 -8.674 1.00 96.69 125 GLY A N 1
ATOM 944 C CA . GLY A 1 125 ? 0.488 -7.055 -7.928 1.00 96.69 125 GLY A CA 1
ATOM 945 C C . GLY A 1 125 ? 1.623 -6.204 -7.378 1.00 96.69 125 GLY A C 1
ATOM 946 O O . GLY A 1 125 ? 2.797 -6.548 -7.454 1.00 96.69 125 GLY A O 1
ATOM 947 N N . SER A 1 126 ? 1.246 -5.049 -6.851 1.00 97.69 126 SER A N 1
ATOM 948 C CA . SER A 1 126 ? 2.134 -4.099 -6.192 1.00 97.69 126 SER A CA 1
ATOM 949 C C . SER A 1 126 ? 1.335 -3.248 -5.215 1.00 97.69 126 SER A C 1
ATOM 951 O O . SER A 1 126 ? 0.105 -3.184 -5.301 1.00 97.69 126 SER A O 1
ATOM 953 N N . VAL A 1 127 ? 2.018 -2.603 -4.273 1.00 97.12 127 VAL A N 1
ATOM 954 C CA . VAL A 1 127 ? 1.386 -1.799 -3.225 1.00 97.12 127 VAL A CA 1
ATOM 955 C C . VAL A 1 127 ? 1.839 -0.349 -3.338 1.00 97.12 127 VAL A C 1
ATOM 957 O O . VAL A 1 127 ? 3.012 -0.027 -3.157 1.00 97.12 127 VAL A O 1
ATOM 960 N N . ALA A 1 128 ? 0.882 0.544 -3.569 1.00 94.31 128 ALA A N 1
ATOM 961 C CA . ALA A 1 128 ? 1.099 1.980 -3.638 1.00 94.31 128 ALA A CA 1
ATOM 962 C C . ALA A 1 128 ? 0.429 2.709 -2.468 1.00 94.31 128 ALA A C 1
ATOM 964 O O . ALA A 1 128 ? -0.629 2.307 -1.973 1.00 94.31 128 ALA A O 1
ATOM 965 N N . LYS A 1 129 ? 1.029 3.826 -2.047 1.00 91.38 129 LYS A N 1
ATOM 966 C CA . LYS A 1 129 ? 0.404 4.786 -1.127 1.00 91.38 129 LYS A CA 1
ATOM 967 C C . LYS A 1 129 ? -0.080 5.990 -1.933 1.00 91.38 129 LYS A C 1
ATOM 969 O O . LYS A 1 129 ? 0.724 6.833 -2.296 1.00 91.38 129 LYS A O 1
ATOM 974 N N . ILE A 1 130 ? -1.388 6.061 -2.179 1.00 90.44 130 ILE A N 1
ATOM 975 C CA . ILE A 1 130 ? -2.047 7.137 -2.931 1.00 90.44 130 ILE A CA 1
ATOM 976 C C . ILE A 1 130 ? -2.935 7.944 -1.990 1.00 90.44 130 ILE A C 1
ATOM 978 O O . ILE A 1 130 ? -4.047 7.527 -1.640 1.00 90.44 130 ILE A O 1
ATOM 982 N N . THR A 1 131 ? -2.433 9.098 -1.566 1.00 84.81 131 THR A N 1
ATOM 983 C CA . THR A 1 131 ? -3.065 9.948 -0.546 1.00 84.81 131 THR A CA 1
ATOM 984 C C . THR A 1 131 ? -4.140 10.889 -1.095 1.00 84.81 131 THR A C 1
ATOM 986 O O . THR A 1 131 ? -4.932 11.406 -0.316 1.00 84.81 131 THR A O 1
ATOM 989 N N . GLY A 1 132 ? -4.195 11.080 -2.414 1.00 80.88 132 GLY A N 1
ATOM 990 C CA . GLY A 1 132 ? -5.061 12.024 -3.123 1.00 80.88 132 GLY A CA 1
ATOM 991 C C . GLY A 1 132 ? -4.351 13.315 -3.554 1.00 80.88 132 GLY A C 1
ATOM 992 O O . GLY A 1 132 ? -4.916 14.087 -4.324 1.00 80.88 132 GLY A O 1
ATOM 993 N N . LYS A 1 133 ? -3.113 13.551 -3.098 1.00 80.12 133 LYS A N 1
ATOM 994 C CA . LYS A 1 133 ? -2.331 14.764 -3.408 1.00 80.12 133 LYS A CA 1
ATOM 995 C C . LYS A 1 133 ? -1.488 14.628 -4.678 1.00 80.12 133 LYS A C 1
ATOM 997 O O . LYS A 1 133 ? -1.083 15.636 -5.245 1.00 80.12 133 LYS A O 1
ATOM 1002 N N . GLU A 1 134 ? -1.213 13.398 -5.107 1.00 83.00 134 GLU A N 1
ATOM 1003 C CA . GLU A 1 134 ? -0.310 13.089 -6.224 1.00 83.00 134 GLU A CA 1
ATOM 1004 C C . GLU A 1 134 ? -1.019 13.026 -7.591 1.00 83.00 134 GLU A C 1
ATOM 1006 O O . GLU A 1 134 ? -0.368 12.963 -8.628 1.00 83.00 134 GLU A O 1
ATOM 1011 N N . GLY A 1 135 ? -2.353 13.112 -7.612 1.00 86.94 135 GLY A N 1
ATOM 1012 C CA . GLY A 1 135 ? -3.162 12.911 -8.813 1.00 86.94 135 GLY A CA 1
ATOM 1013 C C . GLY A 1 135 ? -3.525 11.439 -9.024 1.00 86.94 135 GLY A C 1
ATOM 1014 O O . GLY A 1 135 ? -3.364 10.603 -8.139 1.00 86.94 135 GLY A O 1
ATOM 1015 N N . LEU A 1 136 ? -4.078 11.119 -10.196 1.00 90.25 136 LEU A N 1
ATOM 1016 C CA . LEU A 1 136 ? -4.581 9.770 -10.509 1.00 90.25 136 LEU A CA 1
ATOM 1017 C C . LEU A 1 136 ? -3.847 9.092 -11.669 1.00 90.25 136 LEU A C 1
ATOM 1019 O O . LEU A 1 136 ? -4.125 7.932 -11.967 1.00 90.25 136 LEU A O 1
ATOM 1023 N N . TYR A 1 137 ? -2.944 9.819 -12.324 1.00 94.62 137 TYR A N 1
ATOM 1024 C CA . TYR A 1 137 ? -2.213 9.354 -13.488 1.00 94.62 137 TYR A CA 1
ATOM 1025 C C . TYR A 1 137 ? -0.795 9.925 -13.487 1.00 94.62 137 TYR A C 1
ATOM 1027 O O . TYR A 1 137 ? -0.617 11.119 -13.242 1.00 94.62 137 TYR A O 1
ATOM 1035 N N . PHE A 1 138 ? 0.184 9.088 -13.814 1.00 95.25 138 PHE A N 1
ATOM 1036 C CA . PHE A 1 138 ? 1.564 9.485 -14.073 1.00 95.25 138 PHE A CA 1
ATOM 1037 C C . PHE A 1 138 ? 2.084 8.750 -15.306 1.00 95.25 138 PHE A C 1
ATOM 1039 O O . PHE A 1 138 ? 1.786 7.573 -15.495 1.00 95.25 138 PHE A O 1
ATOM 1046 N N . SER A 1 139 ? 2.876 9.427 -16.133 1.00 96.81 139 SER A N 1
ATOM 1047 C CA . SER A 1 139 ? 3.560 8.817 -17.272 1.00 96.81 139 SER A CA 1
ATOM 1048 C C . SER A 1 139 ? 4.907 9.487 -17.457 1.00 96.81 139 SER A C 1
ATOM 1050 O O . SER A 1 139 ? 4.975 10.715 -17.498 1.00 96.81 139 SER A O 1
ATOM 1052 N N . GLY A 1 140 ? 5.968 8.700 -17.597 1.00 95.69 140 GLY A N 1
ATOM 1053 C CA . GLY A 1 140 ? 7.299 9.260 -17.785 1.00 95.69 140 GLY A CA 1
ATOM 1054 C C . GLY A 1 140 ? 8.337 8.231 -18.216 1.00 95.69 140 GLY A C 1
ATOM 1055 O O . GLY A 1 140 ? 8.096 7.029 -18.079 1.00 95.69 140 GLY A O 1
ATOM 1056 N N . PRO A 1 141 ? 9.476 8.705 -18.750 1.00 96.62 141 PRO A N 1
ATOM 1057 C CA . PRO A 1 141 ? 10.604 7.848 -19.069 1.00 96.62 141 PRO A CA 1
ATOM 1058 C C . PRO A 1 141 ? 11.236 7.293 -17.793 1.00 96.62 141 PRO A C 1
ATOM 1060 O O . PRO A 1 141 ? 11.303 7.965 -16.762 1.00 96.62 141 PRO A O 1
ATOM 1063 N N . THR A 1 142 ? 11.726 6.068 -17.878 1.00 96.31 142 THR A N 1
ATOM 1064 C CA . THR A 1 142 ? 12.390 5.369 -16.783 1.00 96.31 142 THR A CA 1
ATOM 1065 C C . THR A 1 142 ? 13.840 5.798 -16.623 1.00 96.31 142 THR A C 1
ATOM 1067 O O . THR A 1 142 ? 14.568 6.027 -17.595 1.00 96.31 142 THR A O 1
ATOM 1070 N N . LEU A 1 143 ? 14.270 5.826 -15.365 1.00 95.81 143 LEU A N 1
ATOM 1071 C CA . LEU A 1 143 ? 15.666 5.875 -14.961 1.00 95.81 143 LEU A CA 1
ATOM 1072 C C . LEU A 1 143 ? 15.904 4.724 -13.975 1.00 95.81 143 LEU A C 1
ATOM 1074 O O . LEU A 1 143 ? 15.350 4.721 -12.877 1.00 95.81 143 LEU A O 1
ATOM 1078 N N . ILE A 1 144 ? 16.660 3.721 -14.411 1.00 95.75 144 ILE A N 1
ATOM 1079 C CA . ILE A 1 144 ? 16.837 2.425 -13.757 1.00 95.75 144 ILE A CA 1
ATOM 1080 C C . ILE A 1 144 ? 18.115 2.413 -12.923 1.00 95.75 144 ILE A C 1
ATOM 1082 O O . ILE A 1 144 ? 19.165 2.897 -13.352 1.00 95.75 144 ILE A O 1
ATOM 1086 N N . PHE A 1 145 ? 18.013 1.812 -11.739 1.00 96.31 145 PHE A N 1
ATOM 1087 C CA . PHE A 1 145 ? 19.110 1.633 -10.800 1.00 96.31 145 PHE A CA 1
ATOM 1088 C C . PHE A 1 145 ? 19.084 0.212 -10.235 1.00 96.31 145 PHE A C 1
ATOM 1090 O O . PHE A 1 145 ? 18.078 -0.209 -9.671 1.00 96.31 145 PHE A O 1
ATOM 1097 N N . GLU A 1 146 ? 20.216 -0.490 -10.299 1.00 93.69 146 GLU A N 1
ATOM 1098 C CA . GLU A 1 146 ? 20.396 -1.861 -9.779 1.00 93.69 146 GLU A CA 1
ATOM 1099 C C . GLU A 1 146 ? 20.633 -1.893 -8.252 1.00 93.69 146 GLU A C 1
ATOM 1101 O O . GLU A 1 146 ? 21.442 -2.661 -7.720 1.00 93.69 146 GLU A O 1
ATOM 1106 N N . GLY A 1 147 ? 19.968 -0.993 -7.525 1.00 94.31 147 GLY A N 1
ATOM 1107 C CA . GLY A 1 147 ? 20.081 -0.860 -6.078 1.00 94.31 147 GLY A CA 1
ATOM 1108 C C . GLY A 1 147 ? 19.955 0.574 -5.571 1.00 94.31 147 GLY A C 1
ATOM 1109 O O . GLY A 1 147 ? 20.164 1.550 -6.291 1.00 94.31 147 GLY A O 1
ATOM 1110 N N . GLU A 1 148 ? 19.646 0.681 -4.280 1.00 95.50 148 GLU A N 1
ATOM 1111 C CA . GLU A 1 148 ? 19.437 1.952 -3.582 1.00 95.50 148 GLU A CA 1
ATOM 1112 C C . GLU A 1 148 ? 20.684 2.849 -3.604 1.00 95.50 148 GLU A C 1
ATOM 1114 O O . GLU A 1 148 ? 20.574 4.039 -3.883 1.00 95.50 148 GLU A O 1
ATOM 1119 N N . GLU A 1 149 ? 21.878 2.289 -3.389 1.00 96.31 149 GLU A N 1
ATOM 1120 C CA . GLU A 1 149 ? 23.133 3.057 -3.361 1.00 96.31 149 GLU A CA 1
ATOM 1121 C C . GLU A 1 149 ? 23.388 3.814 -4.674 1.00 96.31 149 GLU A C 1
ATOM 1123 O O . GLU A 1 149 ? 23.778 4.982 -4.655 1.00 96.31 149 GLU A O 1
ATOM 1128 N N . ALA A 1 150 ? 23.111 3.177 -5.818 1.00 96.25 150 ALA A N 1
ATOM 1129 C CA . ALA A 1 150 ? 23.266 3.795 -7.133 1.00 96.25 150 ALA A CA 1
ATOM 1130 C C . ALA A 1 150 ? 22.250 4.928 -7.352 1.00 96.25 150 ALA A C 1
ATOM 1132 O O . ALA A 1 150 ? 22.604 5.987 -7.872 1.00 96.25 150 ALA A O 1
ATOM 1133 N N . MET A 1 151 ? 21.005 4.729 -6.909 1.00 95.38 151 MET A N 1
ATOM 1134 C CA . MET A 1 151 ? 19.964 5.754 -6.977 1.00 95.38 151 MET A CA 1
ATOM 1135 C C . MET A 1 151 ? 20.305 6.962 -6.092 1.00 95.38 151 MET A C 1
ATOM 1137 O O . MET A 1 151 ? 20.217 8.102 -6.551 1.00 95.38 151 MET A O 1
ATOM 1141 N N . ILE A 1 152 ? 20.776 6.724 -4.860 1.00 94.69 152 ILE A N 1
ATOM 1142 C CA . ILE A 1 152 ? 21.207 7.773 -3.922 1.00 94.69 152 ILE A CA 1
ATOM 1143 C C . ILE A 1 152 ? 22.393 8.568 -4.484 1.00 94.69 152 ILE A C 1
ATOM 1145 O O . ILE A 1 152 ? 22.422 9.798 -4.373 1.00 94.69 152 ILE A O 1
ATOM 1149 N N . ALA A 1 153 ? 23.365 7.898 -5.106 1.00 96.62 153 ALA A N 1
ATOM 1150 C CA . ALA A 1 153 ? 24.486 8.577 -5.749 1.00 96.62 153 ALA A CA 1
ATOM 1151 C C . ALA A 1 153 ? 24.002 9.506 -6.879 1.00 96.62 153 ALA A C 1
ATOM 1153 O O . ALA A 1 153 ? 24.375 10.679 -6.913 1.00 96.62 153 ALA A O 1
ATOM 1154 N N . ALA A 1 154 ? 23.101 9.022 -7.741 1.00 94.94 154 ALA A N 1
ATOM 1155 C CA . ALA A 1 154 ? 22.579 9.790 -8.870 1.00 94.94 154 ALA A CA 1
ATOM 1156 C C . ALA A 1 154 ? 21.740 11.011 -8.451 1.00 94.94 154 ALA A C 1
ATOM 1158 O O . ALA A 1 154 ? 21.901 12.093 -9.020 1.00 94.94 154 ALA A O 1
ATOM 1159 N N . ILE A 1 155 ? 20.868 10.876 -7.442 1.00 92.88 155 ILE A N 1
ATOM 1160 C CA . ILE A 1 155 ? 20.084 12.015 -6.927 1.00 92.88 155 ILE A CA 1
ATOM 1161 C C . ILE A 1 155 ? 20.961 13.039 -6.203 1.00 92.88 155 ILE A C 1
ATOM 1163 O O . ILE A 1 155 ? 20.672 14.232 -6.256 1.00 92.88 155 ILE A O 1
ATOM 1167 N N . SER A 1 156 ? 22.049 12.596 -5.566 1.00 94.25 156 SER A N 1
ATOM 1168 C CA . SER A 1 156 ? 23.008 13.495 -4.915 1.00 94.25 156 SER A CA 1
ATOM 1169 C C . SER A 1 156 ? 23.800 14.318 -5.930 1.00 94.25 156 SER A C 1
ATOM 1171 O O . SER A 1 156 ? 24.073 15.492 -5.688 1.00 94.25 156 SER A O 1
ATOM 1173 N N . GLU A 1 157 ? 24.156 13.719 -7.068 1.00 95.81 157 GLU A N 1
ATOM 1174 C CA . GLU A 1 157 ? 24.887 14.396 -8.140 1.00 95.81 157 GLU A CA 1
ATOM 1175 C C . GLU A 1 157 ? 24.002 15.389 -8.905 1.00 95.81 157 GLU A C 1
ATOM 1177 O O . GLU A 1 157 ? 24.421 16.518 -9.168 1.00 95.81 157 GLU A O 1
ATOM 1182 N N . ASN A 1 158 ? 22.769 14.999 -9.245 1.00 91.75 158 ASN A N 1
ATOM 1183 C CA . ASN A 1 158 ? 21.851 15.860 -9.987 1.00 91.75 158 ASN A CA 1
ATOM 1184 C C . ASN A 1 158 ? 20.398 15.742 -9.486 1.00 91.75 158 ASN A C 1
ATOM 1186 O O . ASN A 1 158 ? 19.568 15.069 -10.110 1.00 91.75 158 ASN A O 1
ATOM 1190 N N . PRO A 1 159 ? 20.042 16.447 -8.397 1.00 88.19 159 PRO A N 1
ATOM 1191 C CA . PRO A 1 159 ? 18.718 16.344 -7.784 1.00 88.19 159 PRO A CA 1
ATOM 1192 C C . PRO A 1 159 ? 17.593 16.863 -8.688 1.00 88.19 159 PRO A C 1
ATOM 1194 O O . PRO A 1 159 ? 16.439 16.467 -8.533 1.00 88.19 159 PRO A O 1
ATOM 1197 N N . MET A 1 160 ? 17.910 17.726 -9.659 1.00 84.81 160 MET A N 1
ATOM 1198 C CA . MET A 1 160 ? 16.913 18.288 -10.573 1.00 84.81 160 MET A CA 1
ATOM 1199 C C . MET A 1 160 ? 16.283 17.234 -11.486 1.00 84.81 160 MET A C 1
ATOM 1201 O O . MET A 1 160 ? 15.133 17.407 -11.885 1.00 84.81 160 MET A O 1
ATOM 1205 N N . ASN A 1 161 ? 16.980 16.125 -11.752 1.00 82.00 161 ASN A N 1
ATOM 1206 C CA . ASN A 1 161 ? 16.453 15.008 -12.541 1.00 82.00 161 ASN A CA 1
ATOM 1207 C C . ASN A 1 161 ? 15.334 14.230 -11.824 1.00 82.00 161 ASN A C 1
ATOM 1209 O O . ASN A 1 161 ? 14.639 13.443 -12.457 1.00 82.00 161 ASN A O 1
ATOM 1213 N N . PHE A 1 162 ? 15.155 14.450 -10.519 1.00 85.69 162 PHE A N 1
ATOM 1214 C CA . PHE A 1 162 ? 14.190 13.738 -9.676 1.00 85.69 162 PHE A CA 1
ATOM 1215 C C . PHE A 1 162 ? 13.030 14.633 -9.228 1.00 85.69 162 PHE A C 1
ATOM 1217 O O . PHE A 1 162 ? 12.203 14.231 -8.407 1.00 85.69 162 PHE A O 1
ATOM 1224 N N . LYS A 1 163 ? 12.951 15.860 -9.752 1.00 82.19 163 LYS A N 1
ATOM 1225 C CA . LYS A 1 163 ? 11.816 16.739 -9.490 1.00 82.19 163 LYS A CA 1
ATOM 1226 C C . LYS A 1 163 ? 10.577 16.178 -10.197 1.00 82.19 163 LYS A C 1
ATOM 1228 O O . LYS A 1 163 ? 10.642 15.867 -11.380 1.00 82.19 163 LYS A O 1
ATOM 1233 N N . ASP A 1 164 ? 9.468 16.063 -9.467 1.00 84.25 164 ASP A N 1
ATOM 1234 C CA . ASP A 1 164 ? 8.181 15.573 -9.983 1.00 84.25 164 ASP A CA 1
ATOM 1235 C C . ASP A 1 164 ? 8.260 14.153 -10.595 1.00 84.25 164 ASP A C 1
ATOM 1237 O O . ASP A 1 164 ? 7.700 13.884 -11.656 1.00 84.25 164 ASP A O 1
ATOM 1241 N N . CYS A 1 165 ? 8.967 13.231 -9.926 1.00 90.00 165 CYS A N 1
ATOM 1242 C CA . CYS A 1 165 ? 9.114 11.838 -10.360 1.00 90.00 165 CYS A CA 1
ATOM 1243 C C . CYS A 1 165 ? 8.187 10.859 -9.613 1.00 90.00 165 CYS A C 1
ATOM 1245 O O . CYS A 1 165 ? 7.707 11.128 -8.509 1.00 90.00 165 CYS A O 1
ATOM 1247 N N . ALA A 1 166 ? 7.964 9.694 -10.223 1.00 93.06 166 ALA A N 1
ATOM 1248 C CA . ALA A 1 166 ? 7.414 8.517 -9.559 1.00 93.06 166 ALA A CA 1
ATOM 1249 C C . ALA A 1 166 ? 8.549 7.569 -9.149 1.00 93.06 166 ALA A C 1
ATOM 1251 O O . ALA A 1 166 ? 9.570 7.4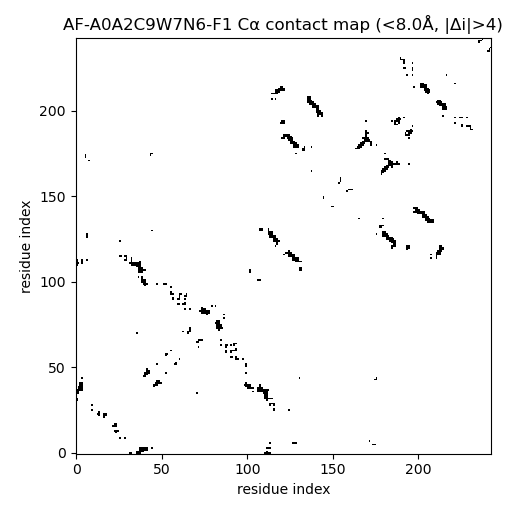83 -9.831 1.00 93.06 166 ALA A O 1
ATOM 1252 N N . MET A 1 167 ? 8.357 6.831 -8.057 1.00 94.38 167 MET A N 1
ATOM 1253 C CA . MET A 1 167 ? 9.306 5.834 -7.561 1.00 94.38 167 MET A CA 1
ATOM 1254 C C . MET A 1 167 ? 8.671 4.446 -7.555 1.00 94.38 167 MET A C 1
ATOM 1256 O O . MET A 1 167 ? 7.574 4.260 -7.024 1.00 94.38 167 MET A O 1
ATOM 1260 N N . LEU A 1 168 ? 9.376 3.477 -8.138 1.00 95.75 168 LEU A N 1
ATOM 1261 C CA . LEU A 1 168 ? 8.962 2.081 -8.241 1.00 95.75 168 LEU A CA 1
ATOM 1262 C C . LEU A 1 168 ? 10.079 1.172 -7.719 1.00 95.75 168 LEU A C 1
ATOM 1264 O O . LEU A 1 168 ? 11.253 1.446 -7.960 1.00 95.75 168 LEU A O 1
ATOM 1268 N N . THR A 1 169 ? 9.720 0.091 -7.030 1.00 96.94 169 THR A N 1
ATOM 1269 C CA . THR A 1 169 ? 10.668 -0.943 -6.588 1.00 96.94 169 THR A CA 1
ATOM 1270 C C . THR A 1 169 ? 9.954 -2.277 -6.341 1.00 96.94 169 THR A C 1
ATOM 1272 O O . THR A 1 169 ? 8.800 -2.307 -5.905 1.00 96.94 169 THR A O 1
ATOM 1275 N N . ASP A 1 170 ? 10.649 -3.381 -6.585 1.00 96.88 170 ASP A N 1
ATOM 1276 C CA . ASP A 1 170 ? 10.307 -4.722 -6.091 1.00 96.88 170 ASP A CA 1
ATOM 1277 C C . ASP A 1 170 ? 10.569 -4.874 -4.578 1.00 96.88 170 ASP A C 1
ATOM 1279 O O . ASP A 1 170 ? 9.923 -5.670 -3.899 1.00 96.88 170 ASP A O 1
ATOM 1283 N N . GLY A 1 171 ? 11.439 -4.031 -4.019 1.00 96.44 171 GLY A N 1
ATOM 1284 C CA . GLY A 1 171 ? 11.648 -3.853 -2.589 1.00 96.44 171 GLY A CA 1
ATOM 1285 C C . GLY A 1 171 ? 10.523 -3.075 -1.896 1.00 96.44 171 GLY A C 1
ATOM 1286 O O . GLY A 1 171 ? 9.333 -3.216 -2.183 1.00 96.44 171 GLY A O 1
ATOM 1287 N N . ARG A 1 172 ? 10.886 -2.236 -0.918 1.00 95.12 172 ARG A N 1
ATOM 1288 C CA . ARG A 1 172 ? 9.930 -1.509 -0.063 1.00 95.12 172 ARG A CA 1
ATOM 1289 C C . ARG A 1 172 ? 10.402 -0.083 0.184 1.00 95.12 172 ARG A C 1
ATOM 1291 O O . ARG A 1 172 ? 11.594 0.149 0.340 1.00 95.12 172 ARG A O 1
ATOM 1298 N N . PHE A 1 173 ? 9.457 0.841 0.344 1.00 89.06 173 PHE A N 1
ATOM 1299 C CA . PHE A 1 173 ? 9.734 2.210 0.784 1.00 89.06 173 PHE A CA 1
ATOM 1300 C C . PHE A 1 173 ? 9.297 2.432 2.235 1.00 89.06 173 PHE A C 1
ATOM 1302 O O . PHE A 1 173 ? 8.295 1.875 2.695 1.00 89.06 173 PHE A O 1
ATOM 1309 N N . SER A 1 174 ? 10.036 3.273 2.964 1.00 79.12 174 SER A N 1
ATOM 1310 C CA . SER A 1 174 ? 9.661 3.720 4.309 1.00 79.12 174 SER A CA 1
ATOM 1311 C C . SER A 1 174 ? 9.319 5.211 4.300 1.00 79.12 174 SER A C 1
ATOM 1313 O O . SER A 1 174 ? 10.141 6.046 3.947 1.00 79.12 174 SER A O 1
ATOM 1315 N N . GLY A 1 175 ? 8.085 5.544 4.690 1.00 65.19 175 GLY A N 1
ATOM 1316 C CA . GLY A 1 175 ? 7.596 6.927 4.677 1.00 65.19 175 GLY A CA 1
ATOM 1317 C C . GLY A 1 175 ? 7.249 7.430 3.270 1.00 65.19 175 GLY A C 1
ATOM 1318 O O . GLY A 1 175 ? 7.844 7.027 2.279 1.00 65.19 175 GLY A O 1
ATOM 1319 N N . GLY A 1 176 ? 6.213 8.265 3.169 1.00 58.62 176 GLY A N 1
ATOM 1320 C CA . GLY A 1 176 ? 5.787 8.821 1.884 1.00 58.62 176 GLY A CA 1
ATOM 1321 C C . GLY A 1 176 ? 6.633 10.034 1.515 1.00 58.62 176 GLY A C 1
ATOM 1322 O O . GLY A 1 176 ? 6.638 11.012 2.262 1.00 58.62 176 GLY A O 1
ATOM 1323 N N . SER A 1 177 ? 7.315 9.975 0.374 1.00 56.28 177 SER A N 1
ATOM 1324 C CA . SER A 1 177 ? 7.693 11.167 -0.383 1.00 56.28 177 SER A CA 1
ATOM 1325 C C . SER A 1 177 ? 6.445 11.760 -1.055 1.00 56.28 177 SER A C 1
ATOM 1327 O O . SER A 1 177 ? 5.391 11.126 -1.131 1.00 56.28 177 SER A O 1
ATOM 1329 N N . HIS A 1 178 ? 6.531 13.014 -1.492 1.00 65.94 178 HIS A N 1
ATOM 1330 C CA . HIS A 1 178 ? 5.481 13.624 -2.303 1.00 65.94 178 HIS A CA 1
ATOM 1331 C C . HIS A 1 178 ? 5.509 12.956 -3.688 1.00 65.94 178 HIS A C 1
ATOM 1333 O O . HIS A 1 178 ? 6.554 12.989 -4.330 1.00 65.94 178 HIS A O 1
ATOM 1339 N N . GLY A 1 179 ? 4.402 12.355 -4.139 1.00 81.31 179 GLY A N 1
ATOM 1340 C CA . GLY A 1 179 ? 4.296 11.743 -5.472 1.00 81.31 179 GLY A CA 1
ATOM 1341 C C . GLY A 1 179 ? 3.835 10.283 -5.463 1.00 81.31 179 GLY A C 1
ATOM 1342 O O . GLY A 1 179 ? 3.361 9.766 -4.453 1.00 81.31 179 GLY A O 1
ATOM 1343 N N . PHE A 1 180 ? 3.963 9.619 -6.614 1.00 90.06 180 PHE A N 1
ATOM 1344 C CA . PHE A 1 180 ? 3.616 8.206 -6.771 1.00 90.06 180 PHE A CA 1
ATOM 1345 C C . PHE A 1 180 ? 4.748 7.323 -6.251 1.00 90.06 180 PHE A C 1
ATOM 1347 O O . PHE A 1 180 ? 5.832 7.295 -6.830 1.00 90.06 180 PHE A O 1
ATOM 1354 N N . VAL A 1 181 ? 4.479 6.577 -5.181 1.00 92.12 181 VAL A N 1
ATOM 1355 C CA . VAL A 1 181 ? 5.430 5.634 -4.583 1.00 92.12 181 VAL A CA 1
ATOM 1356 C C . VAL A 1 181 ? 4.814 4.243 -4.590 1.00 92.12 181 VAL A C 1
ATOM 1358 O O . VAL A 1 181 ? 3.825 3.989 -3.893 1.00 92.12 181 VAL A O 1
ATOM 1361 N N . VAL A 1 182 ? 5.401 3.354 -5.386 1.00 95.38 182 VAL A N 1
ATOM 1362 C CA . VAL A 1 182 ? 4.953 1.973 -5.584 1.00 95.38 182 VAL A CA 1
ATOM 1363 C C . VAL A 1 182 ? 6.063 1.033 -5.129 1.00 95.38 182 VAL A C 1
ATOM 1365 O O . VAL A 1 182 ? 7.181 1.091 -5.632 1.00 95.38 182 VAL A O 1
ATOM 1368 N N . GLY A 1 183 ? 5.763 0.179 -4.159 1.00 96.12 183 GLY A N 1
ATOM 1369 C CA . GLY A 1 183 ? 6.663 -0.882 -3.716 1.00 96.12 183 GLY A CA 1
ATOM 1370 C C . GLY A 1 183 ? 6.040 -2.252 -3.922 1.00 96.12 183 GLY A C 1
ATOM 1371 O O . GLY A 1 183 ? 4.876 -2.367 -4.316 1.00 96.12 183 GLY A O 1
ATOM 1372 N N . HIS A 1 184 ? 6.796 -3.286 -3.567 1.00 96.94 184 HIS A N 1
ATOM 1373 C CA . HIS A 1 184 ? 6.348 -4.675 -3.603 1.00 96.94 184 HIS A CA 1
ATOM 1374 C C . HIS A 1 184 ? 5.891 -5.071 -5.013 1.00 96.94 184 HIS A C 1
ATOM 1376 O O . HIS A 1 184 ? 4.888 -5.765 -5.157 1.00 96.94 184 HIS A O 1
ATOM 1382 N N . VAL A 1 185 ? 6.545 -4.543 -6.053 1.00 97.69 185 VAL A N 1
ATOM 1383 C CA . VAL A 1 185 ? 6.268 -4.967 -7.426 1.00 97.69 185 VAL A CA 1
ATOM 1384 C C . VAL A 1 185 ? 6.607 -6.446 -7.540 1.00 97.69 185 VAL A C 1
ATOM 1386 O O . VAL A 1 185 ? 7.746 -6.833 -7.296 1.00 97.69 185 VAL A O 1
ATOM 1389 N N . CYS A 1 186 ? 5.600 -7.250 -7.876 1.00 96.75 186 CYS A N 1
ATOM 1390 C CA . CYS A 1 186 ? 5.738 -8.690 -8.000 1.00 96.75 186 CYS A CA 1
ATOM 1391 C C . CYS A 1 186 ? 5.387 -9.171 -9.420 1.00 96.75 186 CYS A C 1
ATOM 1393 O O . CYS A 1 186 ? 4.364 -8.740 -9.985 1.00 96.75 186 CYS A O 1
ATOM 1395 N N . PRO A 1 187 ? 6.167 -10.123 -9.959 1.00 95.69 187 PRO A N 1
ATOM 1396 C CA . PRO A 1 187 ? 7.362 -10.726 -9.343 1.00 95.69 187 PRO A CA 1
ATOM 1397 C C . PRO A 1 187 ? 8.588 -9.789 -9.319 1.00 95.69 187 PRO A C 1
ATOM 1399 O O . PRO A 1 187 ? 8.591 -8.752 -9.988 1.00 95.69 187 PRO A O 1
ATOM 1402 N N . GLU A 1 188 ? 9.598 -10.128 -8.509 1.00 96.31 188 GLU A N 1
ATOM 1403 C CA . GLU A 1 188 ? 10.792 -9.290 -8.315 1.00 96.31 188 GLU A CA 1
ATOM 1404 C C . GLU A 1 188 ? 11.799 -9.400 -9.474 1.00 96.31 188 GLU A C 1
ATOM 1406 O O . GLU A 1 188 ? 11.782 -10.349 -10.259 1.00 96.31 188 GLU A O 1
ATOM 1411 N N . ALA A 1 189 ? 12.721 -8.437 -9.595 1.00 95.94 189 ALA A N 1
ATOM 1412 C CA . ALA A 1 189 ? 13.700 -8.425 -10.685 1.00 95.94 189 ALA A CA 1
ATOM 1413 C C . ALA A 1 189 ? 14.633 -9.649 -10.666 1.00 95.94 189 ALA A C 1
ATOM 1415 O O . ALA A 1 189 ? 15.071 -10.109 -11.723 1.00 95.94 189 ALA A O 1
ATOM 1416 N N . GLN A 1 190 ? 14.927 -10.188 -9.477 1.00 94.81 190 GLN A N 1
ATOM 1417 C CA . GLN A 1 190 ? 15.791 -11.358 -9.289 1.00 94.81 190 GLN A CA 1
ATOM 1418 C C . GLN A 1 190 ? 15.229 -12.632 -9.946 1.00 94.81 190 GLN A C 1
ATOM 1420 O O . GLN A 1 190 ? 16.020 -13.508 -10.308 1.00 94.81 190 GLN A O 1
ATOM 1425 N N . ASP A 1 191 ? 13.909 -12.701 -10.154 1.00 89.06 191 ASP A N 1
ATOM 1426 C CA . ASP A 1 191 ? 13.210 -13.819 -10.801 1.00 89.06 191 ASP A CA 1
ATOM 1427 C C . ASP A 1 191 ? 13.144 -13.687 -12.339 1.00 89.06 191 ASP A C 1
ATOM 1429 O O . ASP A 1 191 ? 12.685 -14.596 -13.033 1.00 89.06 191 ASP A O 1
ATOM 1433 N N . GLY A 1 192 ? 13.665 -12.590 -12.906 1.00 82.44 192 GLY A N 1
ATOM 1434 C CA . GLY A 1 192 ? 13.705 -12.361 -14.359 1.00 82.44 192 GLY A CA 1
ATOM 1435 C C . GLY A 1 192 ? 12.405 -11.823 -14.940 1.00 82.44 192 GLY A C 1
ATOM 1436 O O . GLY A 1 192 ? 12.082 -12.060 -16.110 1.00 82.44 192 GLY A O 1
ATOM 1437 N N . ASP A 1 193 ? 11.655 -11.113 -14.105 1.00 86.44 193 ASP A N 1
ATOM 1438 C CA . ASP A 1 193 ? 10.313 -10.631 -14.387 1.00 86.44 193 ASP A CA 1
ATOM 1439 C C . ASP A 1 193 ? 10.256 -9.175 -14.867 1.00 86.44 193 ASP A C 1
ATOM 1441 O O . ASP A 1 193 ? 11.301 -8.528 -14.962 1.00 86.44 193 ASP A O 1
ATOM 1445 N N . PRO A 1 194 ? 9.077 -8.657 -15.289 1.00 94.31 194 PRO A N 1
ATOM 1446 C CA . PRO A 1 194 ? 8.983 -7.459 -16.125 1.00 94.31 194 PRO A CA 1
ATOM 1447 C C . PRO A 1 194 ? 9.772 -6.250 -15.623 1.00 94.31 194 PRO A C 1
ATOM 1449 O O . PRO A 1 194 ? 10.382 -5.562 -16.439 1.00 94.31 194 PRO A O 1
ATOM 1452 N N . ILE A 1 195 ? 9.818 -6.017 -14.306 1.00 96.19 195 ILE A N 1
ATOM 1453 C CA . ILE A 1 195 ? 10.582 -4.912 -13.713 1.00 96.19 195 ILE A CA 1
ATOM 1454 C C . ILE A 1 195 ? 12.095 -5.021 -13.968 1.00 96.19 195 ILE A C 1
ATOM 1456 O O . ILE A 1 195 ? 12.729 -4.006 -14.240 1.00 96.19 195 ILE A O 1
ATOM 1460 N N . GLY A 1 196 ? 12.658 -6.234 -13.987 1.00 95.75 196 GLY A N 1
ATOM 1461 C CA . GLY A 1 196 ? 14.069 -6.492 -14.305 1.00 95.75 196 GLY A CA 1
ATOM 1462 C C . GLY A 1 196 ? 14.406 -6.418 -15.801 1.00 95.75 196 GLY A C 1
ATOM 1463 O O . GLY A 1 196 ? 15.570 -6.534 -16.180 1.00 95.75 196 GLY A O 1
ATOM 1464 N N . LEU A 1 197 ? 13.402 -6.240 -16.667 1.00 96.56 197 LEU A N 1
ATOM 1465 C CA . LEU A 1 197 ? 13.565 -6.128 -18.122 1.00 96.56 197 LEU A CA 1
ATOM 1466 C C . LEU A 1 197 ? 13.422 -4.687 -18.629 1.00 96.56 197 LEU A C 1
ATOM 1468 O O . LEU A 1 197 ? 13.671 -4.419 -19.811 1.00 96.56 197 LEU A O 1
ATOM 1472 N N . VAL A 1 198 ? 13.010 -3.763 -17.760 1.00 96.94 198 VAL A N 1
ATOM 1473 C CA . VAL A 1 198 ? 12.882 -2.344 -18.095 1.00 96.94 198 VAL A CA 1
ATOM 1474 C C . VAL A 1 198 ? 14.267 -1.741 -18.325 1.00 96.94 198 VAL A C 1
ATOM 1476 O O . VAL A 1 198 ? 15.229 -2.030 -17.619 1.00 96.94 198 VAL A O 1
ATOM 1479 N N . ARG A 1 199 ? 14.373 -0.881 -19.332 1.00 96.94 199 ARG A N 1
ATOM 1480 C CA . ARG A 1 199 ? 15.589 -0.153 -19.701 1.00 96.94 199 ARG A CA 1
ATOM 1481 C C . ARG A 1 199 ? 15.353 1.341 -19.558 1.00 96.94 199 ARG A C 1
ATOM 1483 O O . ARG A 1 199 ? 14.215 1.793 -19.620 1.00 96.94 199 ARG A O 1
ATOM 1490 N N . ASN A 1 200 ? 16.430 2.110 -19.398 1.00 97.38 200 ASN A N 1
ATOM 1491 C CA . ASN A 1 200 ? 16.362 3.574 -19.381 1.00 97.38 200 ASN A CA 1
ATOM 1492 C C . ASN A 1 200 ? 15.641 4.115 -20.620 1.00 97.38 200 ASN A C 1
ATOM 1494 O O . ASN A 1 200 ? 15.976 3.742 -21.745 1.00 97.38 200 ASN A O 1
ATOM 1498 N N . GLY A 1 201 ? 14.706 5.037 -20.401 1.00 96.69 201 GLY A N 1
ATOM 1499 C CA . GLY A 1 201 ? 13.934 5.688 -21.458 1.00 96.69 201 GLY A CA 1
ATOM 1500 C C . GLY A 1 201 ? 12.652 4.963 -21.873 1.00 96.69 201 GLY A C 1
ATOM 1501 O O . GLY A 1 201 ? 11.841 5.584 -22.560 1.00 96.69 201 GLY A O 1
ATOM 1502 N N . ASP A 1 202 ? 12.423 3.719 -21.435 1.00 98.25 202 ASP A N 1
ATOM 1503 C CA . ASP A 1 202 ? 11.104 3.091 -21.564 1.00 98.25 202 ASP A CA 1
ATOM 1504 C C . ASP A 1 202 ? 10.055 3.957 -20.854 1.00 98.25 202 ASP A C 1
ATOM 1506 O O . ASP A 1 202 ? 10.332 4.575 -19.824 1.00 98.25 202 ASP A O 1
ATOM 1510 N N . ILE A 1 203 ? 8.832 4.009 -21.378 1.00 98.31 203 ILE A N 1
ATOM 1511 C CA . ILE A 1 203 ? 7.766 4.780 -20.736 1.00 98.31 203 ILE A CA 1
ATOM 1512 C C . ILE A 1 203 ? 6.997 3.877 -19.781 1.00 98.31 203 ILE A C 1
ATOM 1514 O O . ILE A 1 203 ? 6.488 2.835 -20.186 1.00 98.31 203 ILE A O 1
ATOM 1518 N N . ILE A 1 204 ? 6.868 4.297 -18.524 1.00 98.06 204 ILE A N 1
ATOM 1519 C CA . ILE A 1 204 ? 5.957 3.674 -17.562 1.00 98.06 204 ILE A CA 1
ATOM 1520 C C . ILE A 1 204 ? 4.749 4.578 -17.350 1.00 98.06 204 ILE A C 1
ATOM 1522 O O . ILE A 1 204 ? 4.886 5.796 -17.208 1.00 98.06 204 ILE A O 1
ATOM 1526 N N . ARG A 1 205 ? 3.571 3.956 -17.276 1.00 97.88 205 ARG A N 1
ATOM 1527 C CA . ARG A 1 205 ? 2.297 4.565 -16.898 1.00 97.88 205 ARG A CA 1
ATOM 1528 C C . ARG A 1 205 ? 1.822 4.009 -15.563 1.00 97.88 205 ARG A C 1
ATOM 1530 O O . ARG A 1 205 ? 1.773 2.797 -15.376 1.00 97.88 205 ARG A O 1
ATOM 1537 N N . ILE A 1 206 ? 1.409 4.898 -14.668 1.00 97.44 206 ILE A N 1
ATOM 1538 C CA . ILE A 1 206 ? 0.706 4.572 -13.427 1.00 97.44 206 ILE A CA 1
ATOM 1539 C C . ILE A 1 206 ? -0.699 5.149 -13.548 1.00 97.44 206 ILE A C 1
ATOM 1541 O O . ILE A 1 206 ? -0.864 6.364 -13.633 1.00 97.44 206 ILE A O 1
ATOM 1545 N N . ASP A 1 207 ? -1.709 4.287 -13.545 1.00 96.69 207 ASP A N 1
ATOM 1546 C CA . ASP A 1 207 ? -3.118 4.657 -13.617 1.00 96.69 207 ASP A CA 1
ATOM 1547 C C . ASP A 1 207 ? -3.844 4.137 -12.376 1.00 96.69 207 ASP A C 1
ATOM 1549 O O . ASP A 1 207 ? -4.200 2.962 -12.270 1.00 96.69 207 ASP A O 1
ATOM 1553 N N . VAL A 1 208 ? -4.085 5.028 -11.417 1.00 93.50 208 VAL A N 1
ATOM 1554 C CA . VAL A 1 208 ? -4.739 4.669 -10.153 1.00 93.50 208 VAL A CA 1
ATOM 1555 C C . VAL A 1 208 ? -6.212 4.335 -10.366 1.00 93.50 208 VAL A C 1
ATOM 1557 O O . VAL A 1 208 ? -6.742 3.478 -9.663 1.00 93.50 208 VAL A O 1
ATOM 1560 N N . ARG A 1 209 ? -6.882 4.969 -11.339 1.00 92.00 209 ARG A N 1
ATOM 1561 C CA . ARG A 1 209 ? -8.315 4.735 -11.595 1.00 92.00 209 ARG A CA 1
ATOM 1562 C C . ARG A 1 209 ? -8.548 3.317 -12.085 1.00 92.00 209 ARG A C 1
ATOM 1564 O O . ARG A 1 209 ? -9.463 2.648 -11.618 1.00 92.00 209 ARG A O 1
ATOM 1571 N N . ASN A 1 210 ? -7.699 2.869 -13.003 1.00 96.31 210 ASN A N 1
ATOM 1572 C CA . ASN A 1 210 ? -7.755 1.515 -13.540 1.00 96.31 210 ASN A CA 1
ATOM 1573 C C . ASN A 1 210 ? -6.952 0.510 -12.704 1.00 96.31 210 ASN A C 1
ATOM 1575 O O . ASN A 1 210 ? -6.986 -0.685 -12.995 1.00 96.31 210 ASN A O 1
ATOM 1579 N N . ARG A 1 211 ? -6.260 0.979 -11.656 1.00 96.19 211 ARG A N 1
ATOM 1580 C CA . ARG A 1 211 ? -5.362 0.197 -10.796 1.00 96.19 211 ARG A CA 1
ATOM 1581 C C . ARG A 1 211 ? -4.284 -0.526 -11.600 1.00 96.19 211 ARG A C 1
ATOM 1583 O O . ARG A 1 211 ? -4.019 -1.712 -11.391 1.00 96.19 211 ARG A O 1
ATOM 1590 N N . ARG A 1 212 ? -3.689 0.205 -12.545 1.00 97.81 212 ARG A N 1
ATOM 1591 C CA . ARG A 1 212 ? -2.688 -0.308 -13.471 1.00 97.81 212 ARG A CA 1
ATOM 1592 C C . ARG A 1 212 ? -1.323 0.358 -13.332 1.00 97.81 212 ARG A C 1
ATOM 1594 O O . ARG A 1 212 ? -1.223 1.552 -13.066 1.00 97.81 212 ARG A O 1
ATOM 1601 N N . ILE A 1 213 ? -0.287 -0.433 -13.558 1.00 98.06 213 ILE A N 1
ATOM 1602 C CA . ILE A 1 213 ? 1.095 -0.034 -13.740 1.00 98.06 213 ILE A CA 1
ATOM 1603 C C . ILE A 1 213 ? 1.648 -0.799 -14.939 1.00 98.06 213 ILE A C 1
ATOM 1605 O O . ILE A 1 213 ? 1.774 -2.025 -14.919 1.00 98.06 213 ILE A O 1
ATOM 1609 N N . ASP A 1 214 ? 1.899 -0.068 -16.018 1.00 98.38 214 ASP A N 1
ATOM 1610 C CA . ASP A 1 214 ? 2.252 -0.650 -17.306 1.00 98.38 214 ASP A CA 1
ATOM 1611 C C . ASP A 1 214 ? 3.512 -0.001 -17.877 1.00 98.38 214 ASP A C 1
ATOM 1613 O O . ASP A 1 214 ? 3.702 1.209 -17.765 1.00 98.38 214 ASP A O 1
ATOM 1617 N N . VAL A 1 215 ? 4.351 -0.803 -18.525 1.00 98.12 215 VAL A N 1
ATOM 1618 C CA . VAL A 1 215 ? 5.464 -0.346 -19.357 1.00 98.12 215 VAL A CA 1
ATOM 1619 C C . VAL A 1 215 ? 5.050 -0.377 -20.832 1.00 98.12 215 VAL A C 1
ATOM 1621 O O . VAL A 1 215 ? 4.478 -1.359 -21.310 1.00 98.12 215 VAL A O 1
ATOM 1624 N N . GLU A 1 216 ? 5.314 0.705 -21.561 1.00 97.94 216 GLU A N 1
ATOM 1625 C CA . GLU A 1 216 ? 5.010 0.859 -22.989 1.00 97.94 216 GLU A CA 1
ATOM 1626 C C . GLU A 1 216 ? 6.115 0.266 -23.869 1.00 97.94 216 GLU A C 1
ATOM 1628 O O . GLU A 1 216 ? 6.753 0.957 -24.662 1.00 97.94 216 GLU A O 1
ATOM 1633 N N . VAL A 1 217 ? 6.343 -1.034 -23.724 1.00 97.62 217 VAL A N 1
ATOM 1634 C CA . VAL A 1 217 ? 7.245 -1.802 -24.586 1.00 97.62 217 VAL A CA 1
ATOM 1635 C C . VAL A 1 217 ? 6.427 -2.903 -25.247 1.00 97.62 217 VAL A C 1
ATOM 1637 O O . VAL A 1 217 ? 5.558 -3.508 -24.617 1.00 97.62 217 VAL A O 1
ATOM 1640 N N . ALA A 1 218 ? 6.661 -3.138 -26.538 1.00 96.94 218 ALA A N 1
ATOM 1641 C CA . ALA A 1 218 ? 5.953 -4.183 -27.264 1.00 96.94 218 ALA A CA 1
ATOM 1642 C C . ALA A 1 218 ? 6.238 -5.555 -26.635 1.00 96.94 218 ALA A C 1
ATOM 1644 O O . ALA A 1 218 ? 7.379 -5.857 -26.292 1.00 96.94 218 ALA A O 1
ATOM 1645 N N . GLU A 1 219 ? 5.220 -6.411 -26.541 1.00 94.69 219 GLU A N 1
ATOM 1646 C CA . GLU A 1 219 ? 5.345 -7.731 -25.900 1.00 94.69 219 GLU A CA 1
ATOM 1647 C C . GLU A 1 219 ? 6.478 -8.572 -26.509 1.00 94.69 219 GLU A C 1
ATOM 1649 O O . GLU A 1 219 ? 7.251 -9.201 -25.796 1.00 94.69 219 GLU A O 1
ATOM 1654 N N . GLN A 1 220 ? 6.633 -8.510 -27.834 1.00 96.75 220 GLN A N 1
ATOM 1655 C CA . GLN A 1 220 ? 7.707 -9.190 -28.566 1.00 96.75 220 GLN A CA 1
ATOM 1656 C C . GLN A 1 220 ? 9.093 -8.726 -28.104 1.00 96.75 220 GLN A C 1
ATOM 1658 O O . GLN A 1 220 ? 9.986 -9.546 -27.909 1.00 96.75 220 GLN A O 1
ATOM 1663 N N . GLU A 1 221 ? 9.259 -7.422 -27.879 1.00 97.38 221 GLU A N 1
ATOM 1664 C CA . GLU A 1 221 ? 10.510 -6.860 -27.383 1.00 97.38 221 GLU A CA 1
ATOM 1665 C C . GLU A 1 221 ? 10.744 -7.245 -25.915 1.00 97.38 221 GLU A C 1
ATOM 1667 O O . GLU A 1 221 ? 11.858 -7.624 -25.558 1.00 97.38 221 GLU A O 1
ATOM 1672 N N . MET A 1 222 ? 9.713 -7.224 -25.062 1.00 96.06 222 MET A N 1
ATOM 1673 C CA . MET A 1 222 ? 9.824 -7.710 -23.678 1.00 96.06 222 MET A CA 1
ATOM 1674 C C . MET A 1 222 ? 10.234 -9.185 -23.628 1.00 96.06 222 MET A C 1
ATOM 1676 O O . MET A 1 222 ? 11.074 -9.573 -22.814 1.00 96.06 222 MET A O 1
ATOM 1680 N N . GLU A 1 223 ? 9.702 -10.010 -24.527 1.00 95.31 223 GLU A N 1
ATOM 1681 C CA . GLU A 1 223 ? 10.051 -11.423 -24.612 1.00 95.31 223 GLU A CA 1
ATOM 1682 C C . GLU A 1 223 ? 11.483 -11.641 -25.131 1.00 95.31 223 GLU A C 1
ATOM 1684 O O . GLU A 1 223 ? 12.209 -12.499 -24.623 1.00 95.31 223 GLU A O 1
ATOM 1689 N N . GLU A 1 224 ? 11.940 -10.839 -26.095 1.00 96.62 224 GLU A N 1
ATOM 1690 C CA . GLU A 1 224 ? 13.344 -10.823 -26.525 1.00 96.62 224 GLU A CA 1
ATOM 1691 C C . GLU A 1 224 ? 14.285 -10.397 -25.393 1.00 96.62 224 GLU A C 1
ATOM 1693 O O . GLU A 1 224 ? 15.335 -11.015 -25.195 1.00 96.62 224 GLU A O 1
ATOM 1698 N N . ARG A 1 225 ? 13.913 -9.378 -24.610 1.00 96.69 225 ARG A N 1
ATOM 1699 C CA . ARG A 1 225 ? 14.668 -8.957 -23.421 1.00 96.69 225 ARG A CA 1
ATOM 1700 C C . ARG A 1 225 ? 14.743 -10.092 -22.402 1.00 96.69 225 ARG A C 1
ATOM 1702 O O . ARG A 1 225 ? 15.834 -10.381 -21.922 1.00 96.69 225 ARG A O 1
ATOM 1709 N N . ARG A 1 226 ? 13.628 -10.788 -22.153 1.00 94.81 226 ARG A N 1
ATOM 1710 C CA . ARG A 1 226 ? 13.560 -11.942 -21.243 1.00 94.81 226 ARG A CA 1
ATOM 1711 C C . ARG A 1 226 ? 14.455 -13.098 -21.692 1.00 94.81 226 ARG A C 1
ATOM 1713 O O . ARG A 1 226 ? 15.158 -13.671 -20.870 1.00 94.81 226 ARG A O 1
ATOM 1720 N N . LYS A 1 227 ? 14.490 -13.418 -22.992 1.00 94.94 227 LYS A N 1
ATOM 1721 C CA . LYS A 1 227 ? 15.365 -14.473 -23.552 1.00 94.94 227 LYS A CA 1
ATOM 1722 C C . LYS A 1 227 ? 16.855 -14.179 -23.370 1.00 94.94 227 LYS A C 1
ATOM 1724 O O . LYS A 1 227 ? 17.647 -15.110 -23.273 1.00 94.94 227 LYS A O 1
ATOM 1729 N N . ASN A 1 228 ? 17.224 -12.900 -23.348 1.00 93.94 228 ASN A N 1
ATOM 1730 C CA . ASN A 1 228 ? 18.601 -12.446 -23.161 1.00 93.94 228 ASN A CA 1
ATOM 1731 C C . ASN A 1 228 ? 18.931 -12.102 -21.701 1.00 93.94 228 ASN A C 1
ATOM 1733 O O . ASN A 1 228 ? 20.060 -11.705 -21.412 1.00 93.94 228 ASN A O 1
ATOM 1737 N N . TRP A 1 229 ? 17.962 -12.214 -20.791 1.00 94.62 229 TRP A N 1
ATOM 1738 C CA . TRP A 1 229 ? 18.168 -11.934 -19.381 1.00 94.62 229 TRP A CA 1
ATOM 1739 C C . TRP A 1 229 ? 18.867 -13.111 -18.703 1.00 94.62 229 TRP A C 1
ATOM 1741 O O . TRP A 1 229 ? 18.578 -14.279 -18.967 1.00 94.62 229 TRP A O 1
ATOM 1751 N N . THR A 1 230 ? 19.793 -12.791 -17.806 1.00 90.50 230 THR A N 1
ATOM 1752 C CA . THR A 1 230 ? 20.499 -13.774 -16.987 1.00 90.50 230 THR A CA 1
ATOM 1753 C C . THR A 1 230 ? 20.396 -13.373 -15.523 1.00 90.50 230 THR A C 1
ATOM 1755 O O . THR A 1 230 ? 20.699 -12.215 -15.219 1.00 90.50 230 THR A O 1
ATOM 1758 N N . PRO A 1 231 ? 20.038 -14.301 -14.617 1.00 87.44 231 PRO A N 1
ATOM 1759 C CA . PRO A 1 231 ? 19.930 -13.993 -13.200 1.00 87.44 231 PRO A CA 1
ATOM 1760 C C . PRO A 1 231 ? 21.272 -13.521 -12.654 1.00 87.44 231 PRO A C 1
ATOM 1762 O O . PRO A 1 231 ? 22.311 -14.149 -12.879 1.00 87.44 231 PRO A O 1
ATOM 1765 N N . LEU A 1 232 ? 21.241 -12.421 -11.904 1.00 89.00 232 LEU A N 1
ATOM 1766 C CA . LEU A 1 232 ? 22.392 -11.998 -11.121 1.00 89.00 232 LEU A CA 1
ATOM 1767 C C . LEU A 1 232 ? 22.647 -13.021 -10.003 1.00 89.00 232 LEU A C 1
ATOM 1769 O O . LEU A 1 232 ? 21.692 -13.583 -9.456 1.00 89.00 232 LEU A O 1
ATOM 1773 N N . PRO A 1 233 ? 23.917 -13.281 -9.647 1.00 93.25 233 PRO A N 1
ATOM 1774 C CA . PRO A 1 233 ? 24.224 -14.145 -8.519 1.00 93.25 233 PRO A CA 1
ATOM 1775 C C . PRO A 1 233 ? 23.685 -13.531 -7.225 1.00 93.25 233 PRO A C 1
ATOM 1777 O O . PRO A 1 233 ? 23.754 -12.315 -7.025 1.00 93.25 233 PRO A O 1
ATOM 1780 N N . PHE A 1 234 ? 23.211 -14.378 -6.310 1.00 95.62 234 PHE A N 1
ATOM 1781 C CA . PHE A 1 234 ? 22.799 -13.917 -4.990 1.00 95.62 234 PHE A CA 1
ATOM 1782 C C . PHE A 1 234 ? 23.945 -13.192 -4.279 1.00 95.62 234 PHE A C 1
ATOM 1784 O O . PHE A 1 234 ? 25.086 -13.658 -4.250 1.00 95.62 234 PHE A O 1
ATOM 1791 N N . LYS A 1 235 ? 23.618 -12.058 -3.650 1.00 95.44 235 LYS A N 1
ATOM 1792 C CA . LYS A 1 235 ? 24.585 -11.234 -2.906 1.00 95.44 235 LYS A CA 1
ATOM 1793 C C . LYS A 1 235 ? 25.164 -11.964 -1.688 1.00 95.44 235 LYS A C 1
ATOM 1795 O O . LYS A 1 235 ? 26.297 -11.701 -1.296 1.00 95.44 235 LYS A O 1
ATOM 1800 N N . ALA A 1 236 ? 24.394 -12.876 -1.094 1.00 96.75 236 ALA A N 1
ATOM 1801 C CA . ALA A 1 236 ? 24.821 -13.731 0.007 1.00 96.75 236 ALA A CA 1
ATOM 1802 C C . ALA A 1 236 ? 24.819 -15.200 -0.433 1.00 96.75 236 ALA A C 1
ATOM 1804 O O . ALA A 1 236 ? 23.859 -15.669 -1.034 1.00 96.75 236 ALA A O 1
ATOM 1805 N N . THR A 1 237 ? 25.880 -15.931 -0.094 1.00 97.44 237 THR A N 1
ATOM 1806 C CA . THR A 1 237 ? 26.049 -17.361 -0.424 1.00 97.44 237 THR A CA 1
ATOM 1807 C C . THR A 1 237 ? 26.021 -18.272 0.809 1.00 97.44 237 THR A C 1
ATOM 1809 O O . THR A 1 237 ? 26.199 -19.483 0.701 1.00 97.44 237 THR A O 1
ATOM 1812 N N . SER A 1 238 ? 25.840 -17.700 2.005 1.00 97.19 238 SER A N 1
ATOM 1813 C CA . SER A 1 238 ? 25.698 -18.418 3.277 1.00 97.19 238 SER A CA 1
ATOM 1814 C C . SER A 1 238 ? 25.063 -17.519 4.353 1.00 97.19 238 SER A C 1
ATOM 1816 O O . SER A 1 238 ? 24.854 -16.324 4.139 1.00 97.19 238 SER A O 1
ATOM 1818 N N . GLY A 1 239 ? 24.767 -18.082 5.529 1.00 98.00 239 GLY A N 1
ATOM 1819 C CA . GLY A 1 239 ? 24.221 -17.338 6.670 1.00 98.00 239 GLY A CA 1
ATOM 1820 C C . GLY A 1 239 ? 22.708 -17.114 6.599 1.00 98.00 239 GLY A C 1
ATOM 1821 O O . GLY A 1 239 ? 22.015 -17.722 5.792 1.00 98.00 239 GLY A O 1
ATOM 1822 N N . VAL A 1 240 ? 22.181 -16.260 7.484 1.00 97.75 240 VAL A N 1
ATOM 1823 C CA . VAL A 1 240 ? 20.725 -16.077 7.662 1.00 97.75 240 VAL A CA 1
ATOM 1824 C C . VAL A 1 240 ? 20.017 -15.510 6.430 1.00 97.75 240 VAL A C 1
ATOM 1826 O O . VAL A 1 240 ? 18.863 -15.843 6.220 1.00 97.75 240 VAL A O 1
ATOM 1829 N N . LEU A 1 241 ? 20.700 -14.702 5.613 1.00 96.25 241 LEU A N 1
ATOM 1830 C CA . LEU A 1 241 ? 20.132 -14.137 4.381 1.00 96.25 241 LEU A CA 1
ATOM 1831 C C . LEU A 1 241 ? 20.042 -15.154 3.235 1.00 96.25 241 LEU A C 1
ATOM 1833 O O . LEU A 1 241 ? 19.304 -14.922 2.290 1.00 96.25 241 LEU A O 1
ATOM 1837 N N . TYR A 1 242 ? 20.815 -16.241 3.298 1.00 97.00 242 TYR A N 1
ATOM 1838 C CA . TYR A 1 242 ? 20.816 -17.295 2.280 1.00 97.00 242 TYR A CA 1
ATOM 1839 C C . TYR A 1 242 ? 19.854 -18.452 2.608 1.00 97.00 242 TYR A C 1
ATOM 1841 O O . TYR A 1 242 ? 19.541 -19.251 1.732 1.00 97.00 242 TYR A O 1
ATOM 1849 N N . LYS A 1 243 ? 19.445 -18.588 3.875 1.00 93.75 243 LYS A N 1
ATOM 1850 C CA . LYS A 1 243 ? 18.541 -19.649 4.345 1.00 93.75 243 LYS A CA 1
ATOM 1851 C C . LYS A 1 243 ? 17.102 -19.407 3.917 1.00 93.75 243 LYS A C 1
ATOM 1853 O O . LYS A 1 243 ? 16.436 -20.433 3.666 1.00 93.75 243 LYS A O 1
#

Radius of gyration: 20.77 Å; Cα contacts (8 Å, |Δi|>4): 397; chains: 1; bounding box: 46×41×56 Å

Secondary structure (DSSP, 8-state):
-TT---THHHHHHHHHHHHTT----HHHHHHHHHHS-B-B-BTTTSSB-HHHHHHTTHHHHHHHHHHHTT-S-TT-B-TTSSBHHHHHTTSPPPPTT--SB--TTS-SBSS-SEEEEBSSS-SSEEEEE--SSS-SEEEEE----SSHHHHHHHHHH-GGGGTT--EE-SS---SPPSS-EEEEEES-GGGT-GGGG--TT-EEEEETTTTEEEE-S-HHHHHHHHHT--PPPPS-SSSTTT-

Foldseek 3Di:
DQALDFLCVLVVVCVVCVVVPHHDAVVNVQVLQLQHFHFFQDPPNHDDYQVVCVVQQHPLLVLQVCVVVVSDDQQCADPVRGTSCVVSVPGDHGDPPDRRTHDCVDGQGVGHQWAWADEQQQPRIWTKGHRPQADFKDKDWDDDDPDDVRVVVVCVVPVVVVPSDADEACADDDGDDRHIYIYVRPPHLLVLGNNVLDDTGFMWMGGRVVSYIYTPDDPVVSVVSSVVDDHDDDPDPDDPVND